Protein AF-A0A380SY19-F1 (afdb_monomer)

Radius of gyration: 25.59 Å; Cα contacts (8 Å, |Δi|>4): 281; chains: 1; bounding box: 76×43×65 Å

Nearest PDB structures (foldseek):
  1cnt-assembly1_1  TM=2.640E-01  e=7.495E+00  Homo sapiens

Solvent-accessible surface area (backbone atoms only — not comparable to full-atom values): 13498 Å² total; per-residue (Å²): 130,86,88,62,60,38,82,66,76,71,44,82,38,55,49,85,51,79,84,69,78,79,86,56,36,60,30,33,24,39,36,39,63,36,84,87,52,101,51,76,40,76,45,51,54,8,54,68,22,27,62,40,68,48,77,70,46,96,91,47,90,58,49,23,27,32,77,90,35,58,38,76,59,34,38,62,25,42,50,48,48,50,53,60,42,49,72,36,96,38,50,62,55,26,54,52,45,52,54,27,29,50,51,43,53,53,52,48,55,67,42,94,68,75,65,49,59,78,37,59,69,43,43,46,48,50,51,31,51,50,44,51,52,45,52,51,27,54,69,41,80,54,101,85,46,81,52,49,55,57,46,56,44,19,51,36,48,55,23,37,39,52,50,46,27,41,48,60,71,48,52,72,71,62,51,55,70,60,36,85,84,61,62,60,62,79,60,78,67,77,66,72,67,69,69,64,56,56,76,65,54,46,52,50,51,50,50,50,51,50,50,49,52,51,49,50,43,38,63,76,58,40,78,60,74,84,87,81,89,82,82,85,79,88,130

pLDDT: mean 84.68, std 17.0, range [35.06, 98.25]

Foldseek 3Di:
DPQDFADDAADEDELLPPVDDCPQLLRYWYWDADPPDRDIDIQNLSVLQFLAWDDDDPVDHHTGGDPVRGHVLCSQLSRLLSVVLSPDPHVVVSVLLSVLLVVLSNVQSPDPDHQRLQDLVSLLVSLQVVLVVLVCLCPDDDPPRNRDDLLSSQSNSVSSLSSSCSSPVDDSVVSVVSYDHRDNDPPPDPPPPPVVPPPVVVVVVVVVVVVVVVVVCCVVPVVPDDDDDDDDDDD

Structure (mmCIF, N/CA/C/O backbone):
data_AF-A0A380SY19-F1
#
_entry.id   AF-A0A380SY19-F1
#
loop_
_atom_site.group_PDB
_atom_site.id
_atom_site.type_symbol
_atom_site.label_atom_id
_atom_site.label_alt_id
_atom_site.label_comp_id
_atom_site.label_asym_id
_atom_site.label_entity_id
_atom_site.label_seq_id
_atom_site.pdbx_PDB_ins_code
_atom_site.Cartn_x
_atom_site.Cartn_y
_atom_site.Cartn_z
_atom_site.occupancy
_atom_site.B_iso_or_equiv
_atom_site.auth_seq_id
_atom_site.auth_comp_id
_atom_site.auth_asym_id
_atom_site.auth_atom_id
_atom_site.pdbx_PDB_model_num
ATOM 1 N N . MET A 1 1 ? -16.266 -22.980 0.510 1.00 47.38 1 MET A N 1
ATOM 2 C CA . MET A 1 1 ? -16.645 -21.992 1.545 1.00 47.38 1 MET A CA 1
ATOM 3 C C . MET A 1 1 ? -17.299 -20.817 0.838 1.00 47.38 1 MET A C 1
ATOM 5 O O . MET A 1 1 ? -16.770 -20.399 -0.186 1.00 47.38 1 MET A O 1
ATOM 9 N N . LYS A 1 2 ? -18.474 -20.359 1.290 1.00 48.59 2 LYS A N 1
ATOM 10 C CA . LYS A 1 2 ? -19.139 -19.183 0.709 1.00 48.59 2 LYS A CA 1
ATOM 11 C C . LYS A 1 2 ? -18.234 -17.965 0.904 1.00 48.59 2 LYS A C 1
ATOM 13 O O . LYS A 1 2 ? -17.826 -17.673 2.022 1.00 48.59 2 LYS A O 1
ATOM 18 N N . ASN A 1 3 ? -17.858 -17.333 -0.203 1.00 60.81 3 ASN A N 1
ATOM 19 C CA . ASN A 1 3 ? -17.020 -16.138 -0.232 1.00 60.81 3 ASN A CA 1
ATOM 20 C C . ASN A 1 3 ? -17.883 -14.909 0.051 1.00 60.81 3 ASN A C 1
ATOM 22 O O . ASN A 1 3 ? -18.101 -14.087 -0.838 1.00 60.81 3 ASN A O 1
ATOM 26 N N . ASP A 1 4 ? -18.401 -14.819 1.269 1.00 85.12 4 ASP A N 1
ATOM 27 C CA . ASP A 1 4 ? -19.309 -13.743 1.632 1.00 85.12 4 ASP A CA 1
ATOM 28 C C . ASP A 1 4 ? -18.475 -12.574 2.160 1.00 85.12 4 ASP A C 1
ATOM 30 O O . ASP A 1 4 ? -17.936 -12.597 3.266 1.00 85.12 4 ASP A O 1
ATOM 34 N N . PHE A 1 5 ? -18.310 -11.554 1.318 1.00 93.00 5 PHE A N 1
ATOM 35 C CA . PHE A 1 5 ? -17.787 -10.269 1.763 1.00 93.00 5 PHE A CA 1
ATOM 36 C C . PHE A 1 5 ? -18.815 -9.632 2.699 1.00 93.00 5 PHE A C 1
ATOM 38 O O . PHE A 1 5 ? -19.983 -9.492 2.344 1.00 93.00 5 PHE A O 1
ATOM 45 N N . THR A 1 6 ? -18.373 -9.233 3.885 1.00 93.00 6 THR A N 1
ATOM 46 C CA . THR A 1 6 ? -19.227 -8.658 4.928 1.00 93.00 6 THR A CA 1
ATOM 47 C C . THR A 1 6 ? -18.792 -7.239 5.245 1.00 93.00 6 THR A C 1
ATOM 49 O O . THR A 1 6 ? -17.604 -6.909 5.172 1.00 93.00 6 THR A O 1
ATOM 52 N N . GLN A 1 7 ? -19.747 -6.387 5.612 1.00 93.06 7 GLN A N 1
ATOM 53 C CA . GLN A 1 7 ? -19.415 -5.066 6.123 1.00 93.06 7 GLN A CA 1
ATOM 54 C C . GLN A 1 7 ? -18.830 -5.221 7.530 1.00 93.06 7 GLN A C 1
ATOM 56 O O . GLN A 1 7 ? -19.527 -5.610 8.467 1.00 9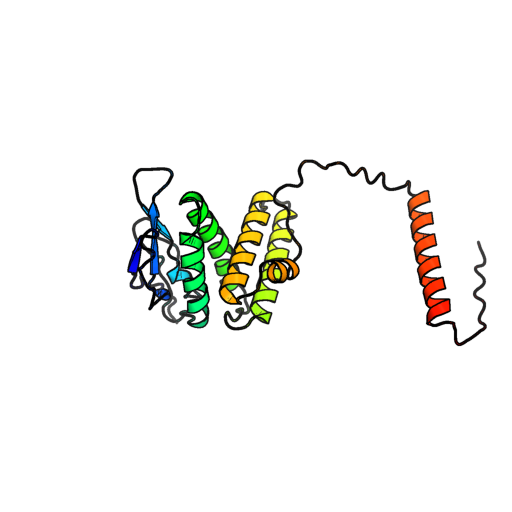3.06 7 GLN A O 1
ATOM 61 N N . ARG A 1 8 ? -17.532 -4.948 7.670 1.00 93.69 8 ARG A N 1
ATOM 62 C CA . ARG A 1 8 ? -16.854 -4.983 8.969 1.00 93.69 8 ARG A CA 1
ATOM 63 C C . ARG A 1 8 ? -17.228 -3.764 9.811 1.00 93.69 8 ARG A C 1
ATOM 65 O O . ARG A 1 8 ? -17.567 -2.709 9.278 1.00 93.69 8 ARG A O 1
ATOM 72 N N . GLN A 1 9 ? -17.072 -3.883 11.127 1.00 94.25 9 GLN A N 1
ATOM 73 C CA . GLN A 1 9 ? -17.058 -2.713 12.004 1.00 94.25 9 GLN A CA 1
ATOM 74 C C . GLN A 1 9 ? -15.916 -1.772 11.603 1.00 94.25 9 GLN A C 1
ATOM 76 O O . GLN A 1 9 ? -14.845 -2.234 11.197 1.00 94.25 9 GLN A O 1
ATOM 81 N N . ILE A 1 10 ? -16.148 -0.464 11.710 1.00 95.88 10 ILE A N 1
ATOM 82 C CA . ILE A 1 10 ? -15.177 0.584 11.384 1.00 95.88 10 ILE A CA 1
ATOM 83 C C . ILE A 1 10 ? -15.100 1.610 12.514 1.00 95.88 10 ILE A C 1
ATOM 85 O O . ILE A 1 10 ? -16.084 1.853 13.208 1.00 95.88 10 ILE A O 1
ATOM 89 N N . VAL A 1 11 ? -13.940 2.245 12.653 1.00 95.38 11 VAL A N 1
ATOM 90 C CA . VAL A 1 11 ? -13.745 3.425 13.499 1.00 95.38 11 VAL A CA 1
ATOM 91 C C . VAL A 1 11 ? -13.244 4.548 12.607 1.00 95.38 11 VAL A C 1
ATOM 93 O O . VAL A 1 11 ? -12.196 4.420 11.973 1.00 95.38 11 VAL A O 1
ATOM 96 N N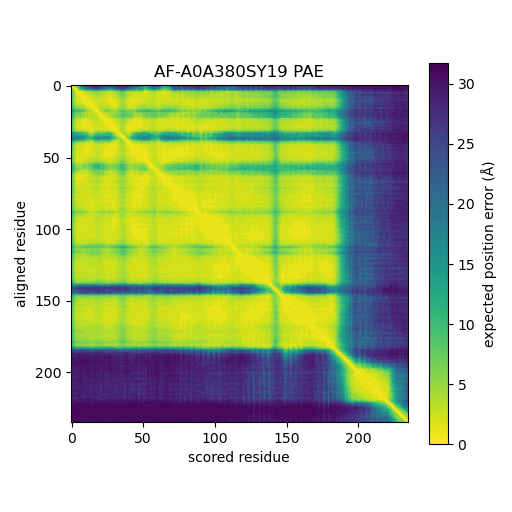 . ILE A 1 12 ? -14.019 5.627 12.529 1.00 95.06 12 ILE A N 1
ATOM 97 C CA . ILE A 1 12 ? -13.661 6.818 11.761 1.00 95.06 12 ILE A CA 1
ATOM 98 C C . ILE A 1 12 ? -12.804 7.718 12.647 1.00 95.06 12 ILE A C 1
ATOM 100 O O . ILE A 1 12 ? -13.198 8.044 13.762 1.00 95.06 12 ILE A O 1
ATOM 104 N N . ILE A 1 13 ? -11.648 8.117 12.131 1.00 93.88 13 ILE A N 1
ATOM 105 C CA . ILE A 1 13 ? -10.645 8.907 12.845 1.00 93.88 13 ILE A CA 1
ATOM 106 C C . ILE A 1 13 ? -10.379 10.161 12.021 1.00 93.88 13 ILE A C 1
ATOM 108 O O . ILE A 1 13 ? -10.091 10.049 10.829 1.00 93.88 13 ILE A O 1
ATOM 112 N N . ASP A 1 14 ? -10.476 11.349 12.619 1.00 92.25 14 ASP A N 1
ATOM 113 C CA . ASP A 1 14 ? -10.044 12.571 11.934 1.00 92.25 14 ASP A CA 1
ATOM 114 C C . ASP A 1 14 ? -8.521 12.536 11.769 1.00 92.25 14 ASP A C 1
ATOM 116 O O . ASP A 1 14 ? -7.781 12.355 12.734 1.00 92.25 14 ASP A O 1
ATOM 120 N N . ALA A 1 15 ? -8.032 12.696 10.540 1.00 91.12 15 ALA A N 1
ATOM 121 C CA . ALA A 1 15 ? -6.599 12.706 10.276 1.00 91.12 15 ALA A CA 1
ATOM 122 C C . ALA A 1 15 ? -5.866 13.862 10.978 1.00 91.12 15 ALA A C 1
ATOM 124 O O . ALA A 1 15 ? -4.655 13.773 11.147 1.00 91.12 15 ALA A O 1
ATOM 125 N N . LYS A 1 16 ? -6.574 14.923 11.386 1.00 88.69 16 LYS A N 1
ATOM 126 C CA . LYS A 1 16 ? -6.008 16.035 12.167 1.00 88.69 16 LYS A CA 1
ATOM 127 C C . LYS A 1 16 ? -5.881 15.729 13.659 1.00 88.69 16 LYS A C 1
ATOM 129 O O . LYS A 1 16 ? -5.240 16.493 14.371 1.00 88.69 16 LYS A O 1
ATOM 134 N N . ASP A 1 17 ? -6.506 14.658 14.142 1.00 88.69 17 ASP A N 1
ATOM 135 C CA . ASP A 1 17 ? -6.354 14.225 15.526 1.00 88.69 17 ASP A CA 1
ATOM 136 C C . ASP A 1 17 ? -5.087 13.373 15.662 1.00 88.69 17 ASP A C 1
ATOM 138 O O . ASP A 1 17 ? -5.102 12.156 15.456 1.00 88.69 17 ASP A O 1
ATOM 142 N N . GLU A 1 18 ? -3.975 14.041 15.966 1.00 81.62 18 GLU A N 1
ATOM 143 C CA . GLU A 1 18 ? -2.657 13.426 16.173 1.00 81.62 18 GLU A CA 1
ATOM 144 C C . GLU A 1 18 ? -2.562 12.662 17.505 1.00 81.62 18 GLU A C 1
ATOM 146 O O . GLU A 1 18 ? -1.714 11.786 17.654 1.00 81.62 18 GLU A O 1
ATOM 151 N N . ASN A 1 19 ? -3.458 12.933 18.460 1.00 82.94 19 ASN A N 1
ATOM 152 C CA . ASN A 1 19 ? -3.448 12.284 19.774 1.00 82.94 19 ASN A CA 1
ATOM 153 C C . ASN A 1 19 ? -4.201 10.946 19.776 1.00 82.94 19 ASN A C 1
ATOM 155 O O . ASN A 1 19 ? -4.133 10.188 20.748 1.00 82.94 19 ASN A O 1
ATOM 159 N N . PHE A 1 20 ? -4.933 10.636 18.703 1.00 85.25 20 PHE A N 1
ATOM 160 C CA . PHE A 1 20 ? -5.696 9.401 18.610 1.00 85.25 20 PHE A CA 1
ATOM 161 C C . PHE A 1 20 ? -4.791 8.188 18.351 1.00 85.25 20 PHE A C 1
ATOM 163 O O . PHE A 1 20 ? -4.270 8.006 17.243 1.00 85.25 20 PHE A O 1
ATOM 170 N N . LEU A 1 21 ? -4.677 7.316 19.360 1.00 83.38 21 LEU A N 1
ATOM 171 C CA . LEU A 1 21 ? -3.940 6.053 19.293 1.00 83.38 21 LEU A CA 1
ATOM 172 C C . LEU A 1 21 ? -4.775 4.930 18.656 1.00 83.38 21 LEU A C 1
ATOM 174 O O . LEU A 1 21 ? -5.845 4.560 19.143 1.00 83.38 21 LEU A O 1
ATOM 178 N N . ILE A 1 22 ? -4.241 4.307 17.603 1.00 86.62 22 ILE A N 1
ATOM 179 C CA . ILE A 1 22 ? -4.905 3.205 16.895 1.00 86.62 22 ILE A CA 1
ATOM 180 C C . ILE A 1 22 ? -4.504 1.853 17.490 1.00 86.62 22 ILE A C 1
ATOM 182 O O . ILE A 1 22 ? -3.497 1.250 17.115 1.00 86.62 22 ILE A O 1
ATOM 186 N N . ILE A 1 23 ? -5.353 1.347 18.386 1.00 88.38 23 ILE A N 1
ATOM 187 C CA . ILE A 1 23 ? -5.177 0.038 19.040 1.00 88.38 23 ILE A CA 1
ATOM 188 C C . ILE A 1 23 ? -5.607 -1.118 18.121 1.00 88.38 23 ILE A C 1
ATOM 190 O O . ILE A 1 23 ? -5.021 -2.198 18.159 1.00 88.38 23 ILE A O 1
ATOM 194 N N . GLN A 1 24 ? -6.623 -0.901 17.279 1.00 93.56 24 GLN A N 1
ATOM 195 C CA . GLN A 1 24 ? -7.169 -1.912 16.364 1.00 93.56 24 GLN A CA 1
ATOM 196 C C . GLN A 1 24 ? -7.087 -1.425 14.907 1.00 93.56 24 GLN A C 1
ATOM 198 O O . GLN A 1 24 ? -8.075 -0.914 14.370 1.00 93.56 24 GLN A O 1
ATOM 203 N N . PRO A 1 25 ? -5.919 -1.567 14.247 1.00 95.19 25 PRO A N 1
ATOM 204 C CA . PRO A 1 25 ? -5.681 -1.024 12.907 1.00 95.19 25 PRO A CA 1
ATOM 205 C C . PRO A 1 25 ? -6.675 -1.525 11.864 1.00 95.19 25 PRO A C 1
ATOM 207 O O . PRO A 1 25 ? -7.111 -0.758 11.012 1.00 95.19 25 PRO A O 1
ATOM 210 N N . GLN A 1 26 ? -7.123 -2.776 11.987 1.00 96.50 26 GLN A N 1
ATOM 211 C CA . GLN A 1 26 ? -8.097 -3.395 11.091 1.00 96.50 26 GLN A CA 1
ATOM 212 C C . GLN A 1 26 ? -9.479 -2.727 11.109 1.00 96.50 26 GLN A C 1
ATOM 214 O O . GLN A 1 26 ? -10.289 -3.016 10.231 1.00 96.50 26 GLN A O 1
ATOM 219 N N . LEU A 1 27 ? -9.769 -1.873 12.100 1.00 96.12 27 LEU A N 1
ATOM 220 C CA . LEU A 1 27 ? -11.014 -1.109 12.172 1.00 96.12 27 LEU A CA 1
ATOM 221 C C . LEU A 1 27 ? -10.895 0.287 11.545 1.00 96.12 27 LEU A C 1
ATOM 223 O O . LEU A 1 27 ? -11.911 0.852 11.139 1.00 96.12 27 LEU A O 1
ATOM 227 N N . ALA A 1 28 ? -9.683 0.826 11.424 1.00 96.31 28 ALA A N 1
ATOM 228 C CA . ALA A 1 28 ? -9.447 2.242 11.176 1.00 96.31 28 ALA A CA 1
ATOM 229 C C . ALA A 1 28 ? -9.897 2.718 9.783 1.00 96.31 28 ALA A C 1
ATOM 231 O O . ALA A 1 28 ? -9.648 2.072 8.762 1.00 96.31 28 ALA A O 1
ATOM 232 N N . VAL A 1 29 ? -10.514 3.897 9.748 1.00 96.56 29 VAL A N 1
ATOM 233 C CA . VAL A 1 29 ? -10.817 4.671 8.542 1.00 96.56 29 VAL A CA 1
ATOM 234 C C . VAL A 1 29 ? -10.409 6.117 8.801 1.00 96.56 29 VAL A C 1
ATOM 236 O O . VAL A 1 29 ? -10.939 6.755 9.707 1.00 96.56 29 VAL A O 1
ATOM 239 N N . LEU A 1 30 ? -9.492 6.656 7.998 1.00 95.44 30 LEU A N 1
ATOM 240 C CA . LEU A 1 30 ? -9.077 8.052 8.129 1.00 95.44 30 LEU A CA 1
ATOM 241 C C . LEU A 1 30 ? -10.047 8.971 7.396 1.00 95.44 30 LEU A C 1
ATOM 243 O O . LEU A 1 30 ? -10.261 8.835 6.191 1.00 95.44 30 LEU A O 1
ATOM 247 N N . MET A 1 31 ? -10.600 9.933 8.119 1.00 94.69 31 MET A N 1
ATOM 248 C CA . MET A 1 31 ? -11.380 11.035 7.589 1.00 94.69 31 MET A CA 1
ATOM 249 C C . MET A 1 31 ? -10.454 12.215 7.303 1.00 94.69 31 MET A C 1
ATOM 251 O O . MET A 1 31 ? -9.748 12.702 8.179 1.00 94.69 31 MET A O 1
ATOM 255 N N . ILE A 1 32 ? -10.484 12.695 6.068 1.00 93.31 32 ILE A N 1
ATOM 256 C CA . ILE A 1 32 ? -9.698 13.837 5.594 1.00 93.31 32 ILE A CA 1
ATOM 257 C C . ILE A 1 32 ? -10.607 14.815 4.852 1.00 93.31 32 ILE A C 1
ATOM 259 O O . ILE A 1 32 ? -11.653 14.436 4.316 1.00 93.31 32 ILE A O 1
ATOM 263 N N . ASP A 1 33 ? -10.209 16.080 4.791 1.00 88.44 33 ASP A N 1
ATOM 264 C CA . ASP A 1 33 ? -10.953 17.088 4.035 1.00 88.44 33 ASP A CA 1
ATOM 265 C C . ASP A 1 33 ? -10.933 16.772 2.534 1.00 88.44 33 ASP A C 1
ATOM 267 O O . ASP A 1 33 ? -9.921 16.337 1.983 1.00 88.44 33 ASP A O 1
ATOM 271 N N . ASN A 1 34 ? -12.056 16.973 1.844 1.00 81.00 34 ASN A N 1
ATOM 272 C CA . ASN A 1 34 ? -12.093 16.848 0.395 1.00 81.00 34 ASN A CA 1
ATOM 273 C C . ASN A 1 34 ? -11.547 18.144 -0.230 1.00 81.00 34 ASN A C 1
ATOM 275 O O . ASN A 1 34 ? -12.167 19.193 -0.088 1.00 81.00 34 ASN A O 1
ATOM 279 N N . PRO A 1 35 ? -10.426 18.093 -0.963 1.00 73.94 35 PRO A N 1
ATOM 280 C CA . PRO A 1 35 ? -9.826 19.288 -1.553 1.00 73.94 35 PRO A CA 1
ATOM 281 C C . PRO A 1 35 ? -10.653 19.869 -2.709 1.00 73.94 35 PRO A C 1
ATOM 283 O O . PRO A 1 35 ? -10.424 21.007 -3.100 1.00 73.94 35 PRO A O 1
ATOM 286 N N . SER A 1 36 ? -11.574 19.092 -3.295 1.00 72.06 36 SER A N 1
ATOM 287 C CA . SER A 1 36 ? -12.308 19.488 -4.504 1.00 72.06 36 SER A CA 1
ATOM 288 C C . SER A 1 36 ? -13.732 19.985 -4.249 1.00 72.06 36 SER A C 1
ATOM 290 O O . SER A 1 36 ? -14.236 20.719 -5.082 1.00 72.06 36 SER A O 1
ATOM 292 N N . ASN A 1 37 ? -14.375 19.600 -3.139 1.00 72.19 37 ASN A N 1
ATOM 293 C CA . ASN A 1 37 ? -15.752 19.983 -2.788 1.00 72.19 37 ASN A CA 1
ATOM 294 C C . ASN A 1 37 ? -15.875 20.148 -1.267 1.00 72.19 37 ASN A C 1
ATOM 296 O O . ASN A 1 37 ? -15.123 19.516 -0.530 1.00 72.19 37 ASN A O 1
ATOM 300 N N . VAL A 1 38 ? -16.891 20.880 -0.795 1.00 68.50 38 VAL A N 1
ATOM 301 C CA . VAL A 1 38 ? -17.273 20.918 0.627 1.00 68.50 38 VAL A CA 1
ATOM 302 C C . VAL A 1 38 ? -17.734 19.518 1.053 1.00 68.50 38 VAL A C 1
ATOM 304 O O . VAL A 1 38 ? -18.843 19.091 0.747 1.00 68.50 38 VAL A O 1
ATOM 307 N N . GLY A 1 39 ? -16.848 18.747 1.679 1.00 81.06 39 GLY A N 1
ATOM 308 C CA . GLY A 1 39 ? -17.140 17.388 2.127 1.00 81.06 39 GLY A CA 1
ATOM 309 C C . GLY A 1 39 ? -15.916 16.678 2.692 1.00 81.06 39 GLY A C 1
ATOM 310 O O . GLY A 1 39 ? -14.798 17.189 2.635 1.00 81.06 39 GLY A O 1
ATOM 311 N N . LYS A 1 40 ? -16.122 15.476 3.230 1.00 87.38 40 LYS A N 1
ATOM 312 C CA . LYS A 1 40 ? -15.054 14.616 3.752 1.00 87.38 40 LYS A CA 1
ATOM 313 C C . LYS A 1 40 ? -14.755 13.474 2.779 1.00 87.38 40 LYS A C 1
ATOM 315 O O . LYS A 1 40 ? -15.622 13.028 2.024 1.00 87.38 40 LYS A O 1
ATOM 320 N N . ARG A 1 41 ? -13.510 13.006 2.770 1.00 90.62 41 ARG A N 1
ATOM 321 C CA . ARG A 1 41 ? -13.095 11.753 2.129 1.00 90.62 41 ARG A CA 1
ATOM 322 C C . ARG A 1 41 ? -12.657 10.772 3.203 1.00 90.62 41 ARG A C 1
ATOM 324 O O . ARG A 1 41 ? -12.068 11.165 4.202 1.00 90.62 41 ARG A O 1
ATOM 331 N N . TYR A 1 42 ? -12.933 9.500 2.950 1.00 93.75 42 TYR A N 1
ATOM 332 C CA . TYR A 1 42 ? -12.638 8.409 3.865 1.00 93.75 42 TYR A CA 1
ATOM 333 C C . TYR A 1 42 ? -11.622 7.476 3.213 1.00 93.75 42 TYR A C 1
ATOM 335 O O . TYR A 1 42 ? -11.857 6.958 2.118 1.00 93.75 42 TYR A O 1
ATOM 343 N N . LEU A 1 43 ? -10.476 7.302 3.862 1.00 95.31 43 LEU A N 1
ATOM 344 C CA . LEU A 1 43 ? -9.432 6.369 3.465 1.00 95.31 43 LEU A CA 1
ATOM 345 C C . LEU A 1 43 ? -9.549 5.138 4.359 1.00 95.31 43 LEU A C 1
ATOM 347 O O . LEU A 1 43 ? -9.187 5.175 5.534 1.00 95.31 43 LEU A O 1
ATOM 351 N N . ASP A 1 44 ? -10.082 4.053 3.806 1.00 96.38 44 ASP A N 1
ATOM 352 C CA . ASP A 1 44 ? -10.234 2.787 4.519 1.00 96.38 44 ASP A CA 1
ATOM 353 C C . ASP A 1 44 ? -8.892 2.046 4.634 1.00 96.38 44 ASP A C 1
ATOM 355 O O . ASP A 1 44 ? -8.634 1.042 3.966 1.00 96.38 44 ASP A O 1
ATOM 359 N N . VAL A 1 45 ? -8.012 2.587 5.471 1.00 96.94 45 VAL A N 1
ATOM 360 C CA . VAL A 1 45 ? -6.692 2.025 5.767 1.00 96.94 45 VAL A CA 1
ATOM 361 C C . VAL A 1 45 ? -6.784 0.664 6.455 1.00 96.94 45 VAL A C 1
ATOM 363 O O . VAL A 1 45 ? -5.999 -0.225 6.133 1.00 96.94 45 VAL A O 1
ATOM 366 N N . GLY A 1 46 ? -7.777 0.459 7.325 1.00 97.44 46 GLY A N 1
ATOM 367 C CA . GLY A 1 46 ? -7.968 -0.790 8.057 1.00 97.44 46 GLY A CA 1
ATOM 368 C C . GLY A 1 46 ? -8.346 -1.968 7.166 1.00 97.44 46 GLY A C 1
ATOM 369 O O . GLY A 1 46 ? -8.011 -3.109 7.482 1.00 97.44 46 GLY A O 1
ATOM 370 N N . SER A 1 47 ? -8.951 -1.719 5.998 1.00 97.06 47 SER A N 1
ATOM 371 C CA . SER A 1 47 ? -9.188 -2.783 5.017 1.00 97.06 47 SER A CA 1
ATOM 372 C C . SER A 1 47 ? -7.906 -3.473 4.556 1.00 97.06 47 SER A C 1
ATOM 374 O O . SER A 1 47 ? -7.946 -4.655 4.215 1.00 97.06 47 SER A O 1
ATOM 376 N N . LEU A 1 48 ? -6.761 -2.781 4.579 1.00 97.31 48 LEU A N 1
ATOM 377 C CA . LEU A 1 48 ? -5.487 -3.349 4.145 1.00 97.31 48 LEU A CA 1
ATOM 378 C C . LEU A 1 48 ? -5.008 -4.484 5.060 1.00 97.31 48 LEU A C 1
ATOM 380 O O . LEU A 1 48 ? -4.209 -5.300 4.605 1.00 97.31 48 LEU A O 1
ATOM 384 N N . CYS A 1 49 ? -5.549 -4.604 6.280 1.00 97.44 49 CYS A N 1
ATOM 385 C CA . CYS A 1 49 ? -5.337 -5.757 7.157 1.00 97.44 49 CYS A CA 1
ATOM 386 C C . CYS A 1 49 ? -5.973 -7.055 6.632 1.00 97.44 49 CYS A C 1
ATOM 388 O O . CYS A 1 49 ? -5.658 -8.125 7.139 1.00 97.44 49 CYS A O 1
ATOM 390 N N . TYR A 1 50 ? -6.857 -6.999 5.634 1.00 96.62 50 TYR A N 1
ATOM 391 C CA . TYR A 1 50 ? -7.540 -8.168 5.078 1.00 96.62 50 TYR A CA 1
ATOM 392 C C . TYR A 1 50 ? -6.992 -8.488 3.693 1.00 96.62 50 TYR A C 1
ATOM 394 O O . TYR A 1 50 ? -6.918 -7.608 2.834 1.00 96.62 50 TYR A O 1
ATOM 402 N N . ARG A 1 51 ? -6.656 -9.757 3.439 1.00 94.81 51 ARG A N 1
ATOM 403 C CA . ARG A 1 51 ? -6.160 -10.204 2.123 1.00 94.81 51 ARG A CA 1
ATOM 404 C C . ARG A 1 51 ? -7.251 -10.200 1.058 1.00 94.81 51 ARG A C 1
ATOM 406 O O . ARG A 1 51 ? -6.963 -10.107 -0.129 1.00 94.81 51 ARG A O 1
ATOM 413 N N . ARG A 1 52 ? -8.518 -10.299 1.462 1.00 94.81 52 ARG A N 1
ATOM 414 C CA . ARG A 1 52 ? -9.657 -10.335 0.543 1.00 94.81 52 ARG A CA 1
ATOM 415 C C . ARG A 1 52 ? -10.606 -9.186 0.852 1.00 94.81 52 ARG A C 1
ATOM 417 O O . ARG A 1 52 ? -11.350 -9.208 1.832 1.00 94.81 52 ARG A O 1
ATOM 424 N N . ARG A 1 53 ? -10.588 -8.196 -0.037 1.00 94.44 53 ARG A N 1
ATOM 425 C CA . ARG A 1 53 ? -11.427 -6.995 0.011 1.00 94.44 53 ARG A CA 1
ATOM 426 C C . ARG A 1 53 ? -12.424 -7.016 -1.144 1.00 94.44 53 ARG A C 1
ATOM 428 O O . ARG A 1 53 ? -12.058 -7.320 -2.280 1.00 94.44 53 ARG A O 1
ATOM 435 N N . GLY A 1 54 ? -13.676 -6.706 -0.849 1.00 91.69 54 GLY A N 1
ATOM 436 C CA . GLY A 1 54 ? -14.728 -6.512 -1.833 1.00 91.69 54 GLY A CA 1
ATOM 437 C C . GLY A 1 54 ? -14.647 -5.130 -2.479 1.00 91.69 54 GLY A C 1
ATOM 438 O O . GLY A 1 54 ? -13.784 -4.305 -2.167 1.00 91.69 54 GLY A O 1
ATOM 439 N N . LYS A 1 55 ? -15.562 -4.865 -3.413 1.00 87.62 55 LYS A N 1
ATOM 440 C CA . LYS A 1 55 ? -15.665 -3.547 -4.047 1.00 87.62 55 LYS A CA 1
ATOM 441 C C . LYS A 1 55 ? -16.221 -2.538 -3.046 1.00 87.62 55 LYS A C 1
ATOM 443 O O . LYS A 1 55 ? -17.200 -2.827 -2.367 1.00 87.62 55 LYS A O 1
ATOM 448 N N . SER A 1 56 ? -15.613 -1.357 -2.987 1.00 82.44 56 SER A N 1
ATOM 449 C CA . SER A 1 56 ? -16.157 -0.231 -2.227 1.00 82.44 56 SER A CA 1
ATOM 450 C C . SER A 1 56 ? -17.516 0.188 -2.789 1.00 82.44 56 SER A C 1
ATOM 452 O O . SER A 1 56 ? -17.673 0.304 -4.006 1.00 82.44 56 SER A O 1
ATOM 454 N N . ASP A 1 57 ? -18.465 0.449 -1.899 1.00 80.75 57 ASP A N 1
ATOM 455 C CA . ASP A 1 57 ? -19.775 1.009 -2.221 1.00 80.75 57 ASP A CA 1
ATOM 456 C C . ASP A 1 57 ? -19.748 2.526 -1.968 1.00 80.75 57 ASP A C 1
ATOM 458 O O . ASP A 1 57 ? -19.342 2.944 -0.885 1.00 80.75 57 ASP A O 1
ATOM 462 N N . PRO A 1 58 ? -20.155 3.372 -2.932 1.00 77.00 58 PRO A N 1
ATOM 463 C CA . PRO A 1 58 ? -20.246 4.817 -2.733 1.00 77.00 58 PRO A CA 1
ATOM 464 C C . PRO A 1 58 ? -21.110 5.263 -1.543 1.00 77.00 58 PRO A C 1
ATOM 466 O O . PRO A 1 58 ? -20.890 6.360 -1.034 1.00 77.00 58 PRO A O 1
ATOM 469 N N . HIS A 1 59 ? -22.081 4.449 -1.117 1.00 80.19 59 HIS A N 1
ATOM 470 C CA . HIS A 1 59 ? -23.025 4.788 -0.046 1.00 80.19 59 HIS A CA 1
ATOM 471 C C . HIS A 1 59 ? -22.541 4.364 1.343 1.00 80.19 59 HIS A C 1
ATOM 473 O O . HIS A 1 59 ? -23.092 4.822 2.341 1.00 80.19 59 HIS A O 1
ATOM 479 N N . ASN A 1 60 ? -21.516 3.511 1.418 1.00 84.31 60 ASN A N 1
ATOM 480 C CA . ASN A 1 60 ? -21.028 2.945 2.669 1.00 84.31 60 ASN A CA 1
ATOM 481 C C . ASN A 1 60 ? -19.567 3.326 2.912 1.00 84.31 60 ASN A C 1
ATOM 483 O O . ASN A 1 60 ? -18.709 3.232 2.033 1.00 84.31 60 ASN A O 1
ATOM 487 N N . VAL A 1 61 ? -19.266 3.743 4.143 1.00 89.81 61 VAL A N 1
ATOM 488 C CA . VAL A 1 61 ? -17.883 3.967 4.564 1.00 89.81 61 VAL A CA 1
ATOM 489 C C . VAL A 1 61 ? -17.252 2.618 4.899 1.00 89.81 61 VAL A C 1
ATOM 491 O O . VAL A 1 61 ? -17.786 1.841 5.688 1.00 89.81 61 VAL A O 1
ATOM 494 N N . GLY A 1 62 ? -16.090 2.365 4.302 1.00 89.81 62 GLY A N 1
ATOM 495 C CA . GLY A 1 62 ? -15.359 1.110 4.437 1.00 89.81 62 GLY A CA 1
ATOM 496 C C . GLY A 1 62 ? -15.767 0.074 3.389 1.00 89.81 62 GLY A C 1
ATOM 497 O O . GLY A 1 62 ? -16.945 -0.067 3.061 1.00 89.81 62 GLY A O 1
ATOM 498 N N . CYS A 1 63 ? -14.794 -0.642 2.831 1.00 91.81 63 CYS A N 1
ATOM 499 C CA . CYS A 1 63 ? -15.070 -1.726 1.900 1.00 91.81 63 CYS A CA 1
ATOM 500 C C . CYS A 1 63 ? -15.449 -3.009 2.658 1.00 91.81 63 CYS A C 1
ATOM 502 O O . CYS A 1 63 ? -14.920 -3.277 3.743 1.00 91.81 63 CYS A O 1
ATOM 504 N N . PRO A 1 64 ? -16.353 -3.825 2.094 1.00 94.25 64 PRO A N 1
ATOM 505 C CA . PRO A 1 64 ? -16.673 -5.113 2.680 1.00 94.25 64 PRO A CA 1
ATOM 506 C C . PRO A 1 64 ? -15.466 -6.051 2.551 1.00 94.25 64 PRO A C 1
ATOM 508 O O . PRO A 1 64 ? -14.712 -5.987 1.578 1.00 94.25 64 PRO A O 1
ATOM 511 N N . VAL A 1 65 ? -15.266 -6.934 3.523 1.00 95.94 65 VAL A N 1
ATOM 512 C CA . VAL A 1 65 ? -14.105 -7.834 3.601 1.00 95.94 65 VAL A CA 1
ATOM 513 C C . VAL A 1 65 ? -14.535 -9.259 3.928 1.00 95.94 65 VAL A C 1
ATOM 515 O O . VAL A 1 65 ? -15.601 -9.491 4.498 1.00 95.94 65 VAL A O 1
ATOM 518 N N . ASP A 1 66 ? -13.694 -10.228 3.580 1.00 96.00 66 ASP A N 1
ATOM 519 C CA . ASP A 1 66 ? -13.798 -11.578 4.135 1.00 96.00 66 ASP A CA 1
ATOM 520 C C . ASP A 1 66 ? -13.100 -11.585 5.500 1.00 96.00 66 ASP A C 1
ATOM 522 O O . ASP A 1 66 ? -11.874 -11.453 5.574 1.00 96.00 66 ASP A O 1
ATOM 526 N N . LEU A 1 67 ? -13.872 -11.729 6.578 1.00 95.31 67 LEU A N 1
ATOM 527 C CA . LEU A 1 67 ? -13.350 -11.691 7.948 1.00 95.31 67 LEU A CA 1
ATOM 528 C C . LEU A 1 67 ? -12.326 -12.800 8.219 1.00 95.31 67 LEU A C 1
ATOM 530 O O . LEU A 1 67 ? -11.418 -12.601 9.024 1.00 95.31 67 LEU A O 1
ATOM 534 N N . SER A 1 68 ? -12.421 -13.936 7.518 1.00 95.44 68 SER A N 1
ATOM 535 C CA . SER A 1 68 ? -11.451 -15.031 7.642 1.00 95.44 68 SER A CA 1
ATOM 536 C C . SER A 1 68 ? -10.096 -14.709 7.001 1.00 95.44 68 SER A C 1
ATOM 538 O O . SER A 1 68 ? -9.104 -15.376 7.279 1.00 95.44 68 SER A O 1
ATOM 540 N N . SER A 1 69 ? -10.034 -13.660 6.173 1.00 95.38 69 SER A N 1
ATOM 541 C CA . SER A 1 69 ? -8.817 -13.215 5.486 1.00 95.38 69 SER A CA 1
ATOM 542 C C . SER A 1 69 ? -8.004 -12.172 6.261 1.00 95.38 69 SER A C 1
ATOM 544 O O . SER A 1 69 ? -7.078 -11.582 5.695 1.00 95.38 69 SER A O 1
ATOM 546 N N . LEU A 1 70 ? -8.359 -11.918 7.527 1.00 96.25 70 LEU A N 1
ATOM 547 C CA . LEU A 1 70 ? -7.622 -11.014 8.404 1.00 96.25 70 LEU A CA 1
ATOM 548 C C . LEU A 1 70 ? -6.183 -11.509 8.599 1.00 96.25 70 LEU A C 1
ATOM 550 O O . LEU A 1 70 ? -5.945 -12.612 9.085 1.00 96.25 70 LEU A O 1
ATOM 554 N N . ASP A 1 71 ? -5.228 -10.646 8.278 1.00 96.50 71 ASP A N 1
ATOM 555 C CA . ASP A 1 71 ? -3.800 -10.884 8.400 1.00 96.50 71 ASP A CA 1
ATOM 556 C C . ASP A 1 71 ? -3.205 -9.922 9.430 1.00 96.50 71 ASP A C 1
ATOM 558 O O . ASP A 1 71 ? -2.930 -8.753 9.149 1.00 96.50 71 ASP A O 1
ATOM 562 N N . LYS A 1 72 ? -3.009 -10.420 10.655 1.00 95.44 7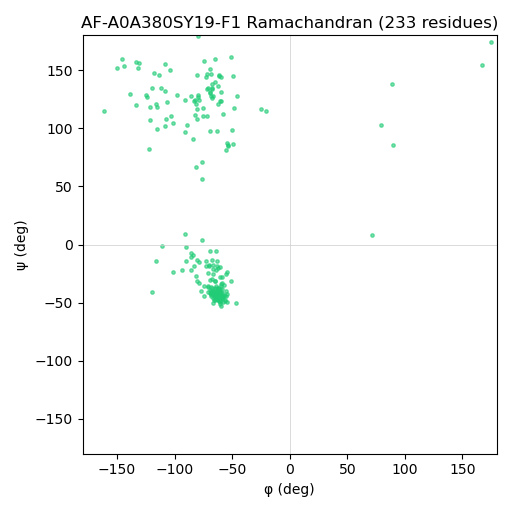2 LYS A N 1
ATOM 563 C CA . LYS A 1 72 ? -2.495 -9.612 11.769 1.00 95.44 72 LYS A CA 1
ATOM 564 C C . LYS A 1 72 ? -1.071 -9.105 11.527 1.00 95.44 72 LYS A C 1
ATOM 566 O O . LYS A 1 72 ? -0.717 -8.077 12.102 1.00 95.44 72 LYS A O 1
ATOM 571 N N . ALA A 1 73 ? -0.290 -9.750 10.654 1.00 95.38 73 ALA A N 1
ATOM 572 C CA . ALA A 1 73 ? 1.047 -9.279 10.288 1.00 95.38 73 ALA A CA 1
ATOM 573 C C . ALA A 1 73 ? 1.014 -7.905 9.593 1.00 95.38 73 ALA A C 1
ATOM 575 O O . ALA A 1 73 ? 2.009 -7.190 9.568 1.00 95.38 73 ALA A O 1
ATOM 576 N N . ARG A 1 74 ? -0.147 -7.487 9.072 1.00 96.38 74 ARG A N 1
ATOM 577 C CA . ARG A 1 74 ? -0.335 -6.174 8.441 1.00 96.38 74 ARG A CA 1
ATOM 578 C C . ARG A 1 74 ? -0.635 -5.049 9.429 1.00 96.38 74 ARG A C 1
ATOM 580 O O . ARG A 1 74 ? -0.631 -3.889 9.026 1.00 96.38 74 ARG A O 1
ATOM 587 N N . ASN A 1 75 ? -0.888 -5.354 10.702 1.00 95.06 75 ASN A N 1
ATOM 588 C CA . ASN A 1 75 ? -1.239 -4.339 11.697 1.00 95.06 75 ASN A CA 1
ATOM 589 C C . ASN A 1 75 ? -0.140 -3.275 11.884 1.00 95.06 75 ASN A C 1
ATOM 591 O O . ASN A 1 75 ? -0.488 -2.096 11.788 1.00 95.06 75 ASN A O 1
ATOM 595 N N . PRO A 1 76 ? 1.153 -3.629 12.062 1.00 93.75 76 PRO A N 1
ATOM 596 C CA . PRO A 1 76 ? 2.221 -2.631 12.165 1.00 93.75 76 PRO A CA 1
ATOM 597 C C . PRO A 1 76 ? 2.324 -1.767 10.904 1.00 93.75 76 PRO A C 1
ATOM 599 O O . PRO A 1 76 ? 2.391 -0.545 10.987 1.00 93.75 76 PRO A O 1
ATOM 602 N N . PHE A 1 77 ? 2.216 -2.393 9.726 1.00 95.56 77 PHE A N 1
ATOM 603 C CA . PHE A 1 77 ? 2.186 -1.692 8.443 1.00 95.56 77 PHE A CA 1
ATOM 604 C C . PHE A 1 77 ? 1.067 -0.638 8.379 1.00 95.56 77 PHE A C 1
ATOM 606 O O . PHE A 1 77 ? 1.322 0.496 7.973 1.00 95.56 77 PHE A O 1
ATOM 613 N N . VAL A 1 78 ? -0.164 -0.989 8.778 1.00 96.69 78 VAL A N 1
ATOM 614 C CA . VAL A 1 78 ? -1.304 -0.057 8.755 1.00 96.69 78 VAL A CA 1
ATOM 615 C C . VAL A 1 78 ? -1.128 1.068 9.775 1.00 96.69 78 VAL A C 1
ATOM 617 O O . VAL A 1 78 ? -1.456 2.208 9.454 1.00 96.69 78 VAL A O 1
ATOM 620 N N . GLN A 1 79 ? -0.573 0.787 10.958 1.00 94.75 79 GLN A N 1
ATOM 621 C CA . GLN A 1 79 ? -0.260 1.821 11.954 1.00 94.75 79 GLN A CA 1
ATOM 622 C C . GLN A 1 79 ? 0.729 2.843 11.392 1.00 94.75 79 GLN A C 1
ATOM 624 O O . GLN A 1 79 ? 0.424 4.031 11.348 1.00 94.75 79 GLN A O 1
ATOM 629 N N . THR A 1 80 ? 1.868 2.391 10.864 1.00 94.62 80 THR A N 1
ATOM 630 C CA . THR A 1 80 ? 2.861 3.290 10.260 1.00 94.62 80 THR A CA 1
ATOM 631 C C . THR A 1 80 ? 2.300 4.030 9.046 1.00 94.62 80 THR A C 1
ATOM 633 O O . THR A 1 80 ? 2.592 5.206 8.835 1.00 94.62 80 THR A O 1
ATOM 636 N N . LEU A 1 81 ? 1.465 3.370 8.237 1.00 95.94 81 LEU A N 1
ATOM 637 C CA . LEU A 1 81 ? 0.819 4.005 7.093 1.00 95.94 81 LEU A CA 1
ATOM 638 C C . LEU A 1 81 ? -0.100 5.158 7.512 1.00 95.94 81 LEU A C 1
ATOM 640 O O . LEU A 1 81 ? -0.128 6.172 6.817 1.00 95.94 81 LEU A O 1
ATOM 644 N N . VAL A 1 82 ? -0.847 5.017 8.610 1.00 95.44 82 VAL A N 1
ATOM 645 C CA . VAL A 1 82 ? -1.702 6.099 9.113 1.00 95.44 82 VAL A CA 1
ATOM 646 C C . VAL A 1 82 ? -0.879 7.347 9.397 1.00 95.44 82 VAL A C 1
ATOM 648 O O . VAL A 1 82 ? -1.227 8.409 8.883 1.00 95.44 82 VAL A O 1
ATOM 651 N N . GLU A 1 83 ? 0.227 7.212 10.125 1.00 93.81 83 GLU A N 1
ATOM 652 C CA . GLU A 1 83 ? 1.074 8.361 10.461 1.00 93.81 83 GLU A CA 1
ATOM 653 C C . GLU A 1 83 ? 1.644 9.022 9.199 1.00 93.81 83 GLU A C 1
ATOM 655 O O . GLU A 1 83 ? 1.495 10.226 9.000 1.00 93.81 83 GLU A O 1
ATOM 660 N N . ILE A 1 84 ? 2.136 8.232 8.237 1.00 93.88 84 ILE A N 1
ATOM 661 C CA . ILE A 1 84 ? 2.616 8.767 6.950 1.00 93.88 84 ILE A CA 1
ATOM 662 C C . ILE A 1 84 ? 1.523 9.517 6.177 1.00 93.88 84 ILE A C 1
ATOM 664 O O . ILE A 1 84 ? 1.825 10.447 5.419 1.00 93.88 84 ILE A O 1
ATOM 668 N N . LEU A 1 85 ? 0.265 9.079 6.276 1.00 94.81 85 LEU A N 1
ATOM 669 C CA . LEU A 1 85 ? -0.861 9.745 5.623 1.00 94.81 85 LEU A CA 1
ATOM 670 C C . LEU A 1 85 ? -1.247 11.045 6.337 1.00 94.81 85 LEU A C 1
ATOM 672 O O . LEU A 1 85 ? -1.585 12.002 5.638 1.00 94.81 85 LEU A O 1
ATOM 676 N N . ARG A 1 86 ? -1.157 11.099 7.673 1.00 92.81 86 ARG A N 1
ATOM 677 C CA . ARG A 1 86 ? -1.360 12.320 8.475 1.00 92.81 86 ARG A CA 1
ATOM 678 C C . ARG A 1 86 ? -0.302 13.381 8.173 1.00 92.81 86 ARG A C 1
ATOM 680 O O . ARG A 1 86 ? -0.641 14.537 7.954 1.00 92.81 86 ARG A O 1
ATOM 687 N N . GLU A 1 87 ? 0.956 12.972 8.021 1.00 92.94 87 GLU A N 1
ATOM 688 C CA . GLU A 1 87 ? 2.089 13.861 7.709 1.00 92.94 87 GLU A CA 1
ATOM 689 C C . GLU A 1 87 ? 2.054 14.460 6.288 1.00 92.94 87 GLU A C 1
ATOM 691 O O . GLU A 1 87 ? 2.901 15.277 5.903 1.00 92.94 87 GLU A O 1
ATOM 696 N N . LYS A 1 88 ? 1.104 14.054 5.436 1.00 93.00 88 LYS A N 1
ATOM 697 C CA . LYS A 1 88 ? 1.007 14.605 4.084 1.00 93.00 88 LYS A CA 1
ATOM 698 C C . LYS A 1 88 ? 0.566 16.064 4.116 1.00 93.00 88 LYS A C 1
ATOM 700 O O . LYS A 1 88 ? -0.483 16.413 4.637 1.00 93.00 88 LYS A O 1
ATOM 705 N N . ARG A 1 89 ? 1.312 16.902 3.387 1.00 87.75 89 ARG A N 1
ATOM 706 C CA . ARG A 1 89 ? 1.089 18.357 3.257 1.00 87.75 89 ARG A CA 1
ATOM 707 C C . ARG A 1 89 ? -0.318 18.759 2.805 1.00 87.75 89 ARG A C 1
ATOM 709 O O . ARG A 1 89 ? -0.709 19.905 2.983 1.00 87.75 89 ARG A O 1
ATOM 716 N N . SER A 1 90 ? -1.042 17.871 2.128 1.00 90.88 90 SER A N 1
ATOM 717 C CA . SER A 1 90 ? -2.406 18.139 1.675 1.00 90.88 90 SER A CA 1
ATOM 718 C C . SER A 1 90 ? -3.237 16.866 1.611 1.00 90.88 90 SER A C 1
ATOM 720 O O . SER A 1 90 ? -2.720 15.788 1.292 1.00 90.88 90 SER A O 1
ATOM 722 N N . ALA A 1 91 ? -4.551 17.011 1.790 1.00 91.19 91 ALA A N 1
ATOM 723 C CA . ALA A 1 91 ? -5.497 15.911 1.642 1.00 91.19 91 ALA A CA 1
ATOM 724 C C . ALA A 1 91 ? -5.401 15.236 0.262 1.00 91.19 91 ALA A C 1
ATOM 726 O O . ALA A 1 91 ? -5.401 14.010 0.178 1.00 91.19 91 ALA A O 1
ATOM 727 N N . SER A 1 92 ? -5.217 16.005 -0.822 1.00 92.19 92 SER A N 1
ATOM 728 C CA . SER A 1 92 ? -4.990 15.455 -2.171 1.00 92.19 92 SER A CA 1
ATOM 729 C C . SER A 1 92 ? -3.810 14.486 -2.211 1.00 92.19 92 SER A C 1
ATOM 731 O O . SER A 1 92 ? -3.900 13.412 -2.810 1.00 92.19 92 SER A O 1
ATOM 733 N N . SER A 1 93 ? -2.697 14.854 -1.569 1.00 92.88 93 SER A N 1
ATOM 734 C CA . SER A 1 93 ? -1.495 14.022 -1.551 1.00 92.88 93 SER A CA 1
ATOM 735 C C . SER A 1 93 ? -1.666 12.761 -0.696 1.00 92.88 93 SER A C 1
ATOM 737 O O . SER A 1 93 ? -1.213 11.697 -1.119 1.00 92.88 93 SER A O 1
ATOM 739 N N . ALA A 1 94 ? -2.397 12.834 0.424 1.00 94.81 94 ALA A N 1
ATOM 740 C CA . ALA A 1 94 ? -2.788 11.667 1.222 1.00 94.81 94 ALA A CA 1
ATOM 741 C C . ALA A 1 94 ? -3.688 10.701 0.437 1.00 94.81 94 ALA A C 1
ATOM 743 O O . ALA A 1 94 ? -3.393 9.508 0.358 1.00 94.81 94 ALA A O 1
ATOM 744 N N . ILE A 1 95 ? -4.729 11.216 -0.230 1.00 94.62 95 ILE A N 1
ATOM 745 C CA . ILE A 1 95 ? -5.629 10.419 -1.083 1.00 94.62 95 ILE A CA 1
ATOM 746 C C . ILE A 1 95 ? -4.832 9.690 -2.162 1.00 94.62 95 ILE A C 1
ATOM 748 O O . ILE A 1 95 ? -5.019 8.491 -2.380 1.00 94.62 95 ILE A O 1
ATOM 752 N N . GLN A 1 96 ? -3.949 10.409 -2.858 1.00 94.75 96 GLN A N 1
ATOM 753 C CA . GLN A 1 96 ? -3.174 9.836 -3.951 1.00 94.75 96 GLN A CA 1
ATOM 754 C C . GLN A 1 96 ? -2.170 8.788 -3.457 1.00 94.75 96 GLN A C 1
ATOM 756 O O . GLN A 1 96 ? -2.034 7.738 -4.090 1.00 94.75 96 GLN A O 1
ATOM 761 N N . ALA A 1 97 ? -1.498 9.044 -2.330 1.00 96.44 97 ALA A N 1
ATOM 762 C CA . ALA A 1 97 ? -0.590 8.087 -1.707 1.00 96.44 97 ALA A CA 1
ATOM 763 C C . ALA A 1 97 ? -1.332 6.803 -1.316 1.00 96.44 97 ALA A C 1
ATOM 765 O O . ALA A 1 97 ? -0.938 5.722 -1.750 1.00 96.44 97 ALA A O 1
ATOM 766 N N . PHE A 1 98 ? -2.452 6.922 -0.597 1.00 97.25 98 PHE A N 1
ATOM 767 C CA . PHE A 1 98 ? -3.265 5.776 -0.195 1.00 97.25 98 PHE A CA 1
ATOM 768 C C . PHE A 1 98 ? -3.758 4.964 -1.398 1.00 97.25 98 PHE A C 1
ATOM 770 O O . PHE A 1 98 ? -3.613 3.745 -1.417 1.00 97.25 98 PHE A O 1
ATOM 777 N N . ARG A 1 99 ? -4.275 5.621 -2.445 1.00 95.94 99 ARG A N 1
ATOM 778 C CA . ARG A 1 99 ? -4.722 4.940 -3.675 1.00 95.94 99 ARG A CA 1
ATOM 779 C C . ARG A 1 99 ? -3.606 4.129 -4.329 1.00 95.94 99 ARG A C 1
ATOM 781 O O . ARG A 1 99 ? -3.837 2.992 -4.733 1.00 95.94 99 ARG A O 1
ATOM 788 N N . ASN A 1 100 ? -2.409 4.702 -4.436 1.00 97.69 100 ASN A N 1
ATOM 789 C CA . ASN A 1 100 ? -1.276 4.022 -5.058 1.00 97.69 100 ASN A CA 1
ATOM 790 C C . ASN A 1 100 ? -0.741 2.877 -4.181 1.00 97.69 100 ASN A C 1
ATOM 792 O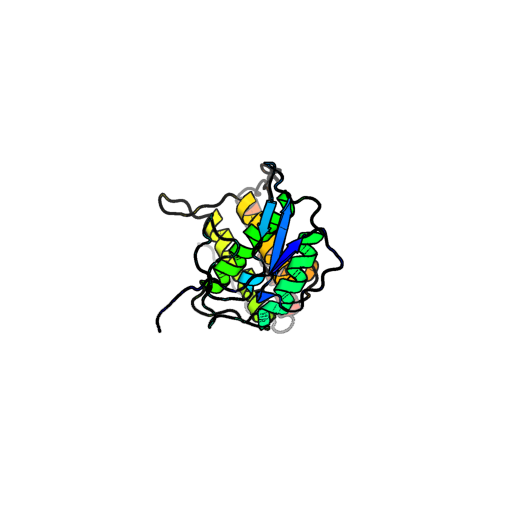 O . ASN A 1 100 ? -0.369 1.835 -4.715 1.00 97.69 100 ASN A O 1
ATOM 796 N N . ILE A 1 101 ? -0.742 3.042 -2.854 1.00 98.25 101 ILE A N 1
ATOM 797 C CA . ILE A 1 101 ? -0.374 1.983 -1.903 1.00 98.25 101 ILE A CA 1
ATOM 798 C C . ILE A 1 101 ? -1.382 0.836 -1.986 1.00 98.25 101 ILE A C 1
ATOM 800 O O . ILE A 1 101 ? -0.990 -0.312 -2.172 1.00 98.25 101 ILE A O 1
ATOM 804 N N . ASN A 1 102 ? -2.683 1.137 -1.962 1.00 97.12 102 ASN A N 1
ATOM 805 C CA . ASN A 1 102 ? -3.737 0.138 -2.114 1.00 97.12 102 ASN A CA 1
ATOM 806 C C . ASN A 1 102 ? -3.626 -0.628 -3.445 1.00 97.12 102 ASN A C 1
ATOM 808 O O . ASN A 1 102 ? -3.930 -1.817 -3.487 1.00 97.12 102 ASN A O 1
ATOM 812 N N . ALA A 1 103 ? -3.155 0.009 -4.524 1.00 96.81 103 ALA A N 1
ATOM 813 C CA . ALA A 1 103 ? -2.895 -0.680 -5.790 1.00 96.81 103 ALA A CA 1
ATOM 814 C C . ALA A 1 103 ? -1.784 -1.738 -5.663 1.00 96.81 103 ALA A C 1
ATOM 816 O O . ALA A 1 103 ? -1.937 -2.839 -6.189 1.00 96.81 103 ALA A O 1
ATOM 817 N N . PHE A 1 104 ? -0.705 -1.439 -4.932 1.00 98.00 104 PHE A N 1
ATOM 818 C CA . PHE A 1 104 ? 0.354 -2.409 -4.644 1.00 98.00 104 PHE A CA 1
ATOM 819 C C . PHE A 1 104 ? -0.136 -3.543 -3.736 1.00 98.00 104 PHE A C 1
ATOM 821 O O . PHE A 1 104 ? 0.075 -4.707 -4.061 1.00 98.00 104 PHE A O 1
ATOM 828 N N . ILE A 1 105 ? -0.863 -3.228 -2.657 1.00 97.56 105 ILE A N 1
ATOM 829 C CA . ILE A 1 105 ? -1.406 -4.258 -1.753 1.00 97.56 105 ILE A CA 1
ATOM 830 C 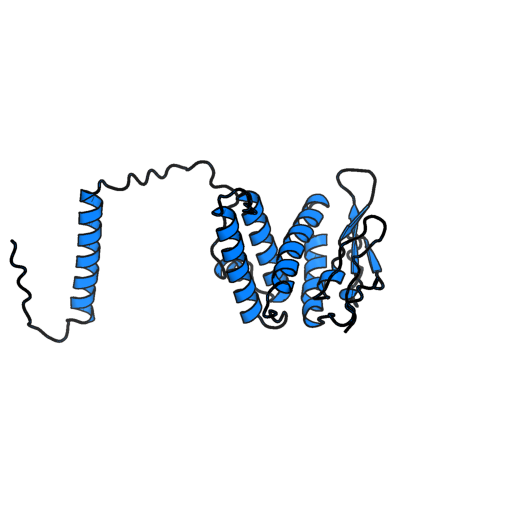C . ILE A 1 105 ? -2.404 -5.159 -2.484 1.00 97.56 105 ILE A C 1
ATOM 832 O O . ILE A 1 105 ? -2.345 -6.377 -2.373 1.00 97.56 105 ILE A O 1
ATOM 836 N N . SER A 1 106 ? -3.275 -4.579 -3.309 1.00 96.00 106 SER A N 1
ATOM 837 C CA . SER A 1 106 ? -4.214 -5.353 -4.129 1.00 96.00 106 SER A CA 1
ATOM 838 C C . SER A 1 106 ? -3.504 -6.213 -5.173 1.00 96.00 106 SER A C 1
ATOM 840 O O . SER A 1 106 ? -3.995 -7.287 -5.505 1.00 96.00 106 SER A O 1
ATOM 842 N N . TRP A 1 107 ? -2.348 -5.774 -5.681 1.00 96.81 107 TRP A N 1
ATOM 843 C CA . TRP A 1 107 ? -1.515 -6.609 -6.539 1.00 96.81 107 TRP A CA 1
ATOM 844 C C . TRP A 1 107 ? -0.892 -7.773 -5.760 1.00 96.81 107 TRP A C 1
ATOM 846 O O . TRP A 1 107 ? -0.954 -8.895 -6.251 1.00 96.81 107 TRP A O 1
ATOM 856 N N . ILE A 1 108 ? -0.365 -7.543 -4.551 1.00 96.69 108 ILE A N 1
ATOM 857 C CA . ILE A 1 108 ? 0.137 -8.607 -3.661 1.00 96.69 108 ILE A CA 1
ATOM 858 C C . ILE A 1 108 ? -0.948 -9.662 -3.423 1.00 96.69 108 ILE A C 1
ATOM 860 O O . ILE A 1 108 ? -0.710 -10.850 -3.619 1.00 96.69 108 ILE A O 1
ATOM 864 N N . ASP A 1 109 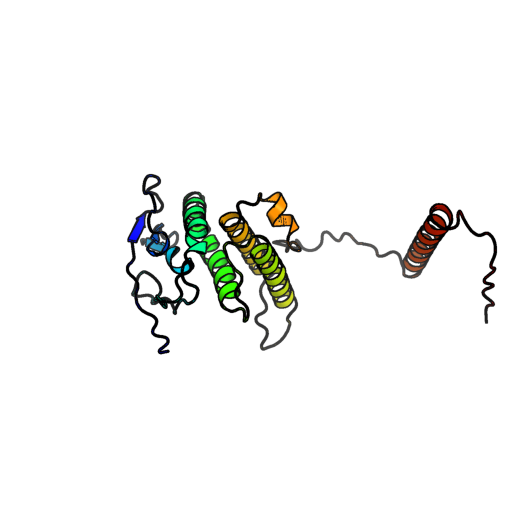? -2.153 -9.222 -3.061 1.00 95.19 109 ASP A N 1
ATOM 865 C CA . ASP A 1 109 ? -3.276 -10.107 -2.735 1.00 95.19 109 ASP A CA 1
ATOM 866 C C . ASP A 1 109 ? -3.789 -10.909 -3.941 1.00 95.19 109 ASP A C 1
ATOM 868 O O . ASP A 1 109 ? -4.432 -11.944 -3.774 1.00 95.19 109 ASP A O 1
ATOM 872 N N . ALA A 1 110 ? -3.514 -10.438 -5.159 1.00 94.50 110 ALA A N 1
ATOM 873 C CA . ALA A 1 110 ? -3.884 -11.113 -6.398 1.00 94.50 110 ALA A CA 1
ATOM 874 C C . ALA A 1 110 ? -2.857 -12.164 -6.854 1.00 94.50 110 ALA A C 1
ATOM 876 O O . ALA A 1 110 ? -3.115 -12.874 -7.831 1.00 94.50 110 ALA A O 1
ATOM 877 N N . GLN A 1 111 ? -1.694 -12.265 -6.200 1.00 94.62 111 GLN A N 1
ATOM 878 C CA . GLN A 1 111 ? -0.701 -13.272 -6.564 1.00 94.62 111 GLN A CA 1
ATOM 879 C C . GLN A 1 111 ? -1.153 -14.674 -6.157 1.00 94.62 111 GLN A C 1
ATOM 881 O O . GLN A 1 111 ? -1.806 -14.877 -5.136 1.00 94.62 111 GLN A O 1
ATOM 886 N N . LYS A 1 112 ? -0.774 -15.670 -6.967 1.00 90.56 112 LYS A N 1
ATOM 887 C CA . LYS A 1 112 ? -1.091 -17.082 -6.693 1.00 90.56 112 LYS A CA 1
ATOM 888 C C . LYS A 1 112 ? -0.461 -17.569 -5.390 1.00 90.56 112 LYS A C 1
ATOM 890 O O . LYS A 1 112 ? -1.062 -18.381 -4.697 1.00 90.56 112 LYS A O 1
ATOM 895 N N . GLN A 1 113 ? 0.753 -17.098 -5.108 1.00 89.50 113 GLN A N 1
ATOM 896 C CA . GLN A 1 113 ? 1.462 -17.363 -3.866 1.00 89.50 113 GLN A CA 1
ATOM 897 C C . GLN A 1 113 ? 1.448 -16.086 -3.024 1.00 89.50 113 GLN A C 1
ATOM 899 O O . GLN A 1 113 ? 1.884 -15.044 -3.519 1.00 89.50 113 GLN A O 1
ATOM 904 N N . PRO A 1 114 ? 0.919 -16.131 -1.791 1.00 88.12 114 PRO A N 1
ATOM 905 C CA . PRO A 1 114 ? 0.850 -14.953 -0.945 1.00 88.12 114 PRO A CA 1
ATOM 906 C C . PRO A 1 114 ? 2.247 -14.584 -0.439 1.00 88.12 114 PRO A C 1
ATOM 908 O O . PRO A 1 114 ? 2.973 -15.439 0.064 1.00 88.12 114 PRO A O 1
ATOM 911 N N . TYR A 1 115 ? 2.597 -13.300 -0.506 1.00 92.88 115 TYR A N 1
ATOM 912 C CA . TYR A 1 115 ? 3.766 -12.790 0.210 1.00 92.88 115 TYR A CA 1
ATOM 913 C C . TYR A 1 115 ? 3.407 -12.579 1.681 1.00 92.88 115 TYR A C 1
ATOM 915 O O . TYR A 1 115 ? 2.417 -11.911 1.999 1.00 92.88 115 TYR A O 1
ATOM 923 N N . ALA A 1 116 ? 4.211 -13.158 2.567 1.00 91.75 116 ALA A N 1
ATOM 924 C CA . ALA A 1 116 ? 4.096 -12.953 4.001 1.00 91.75 116 ALA A CA 1
ATOM 925 C C . ALA A 1 116 ? 4.512 -11.514 4.355 1.00 91.75 116 ALA A C 1
ATOM 927 O O . ALA A 1 116 ? 5.525 -11.014 3.872 1.00 91.75 116 ALA A O 1
ATOM 928 N N . PHE A 1 117 ? 3.687 -10.825 5.146 1.00 89.38 117 PHE A N 1
ATOM 929 C CA . PHE A 1 117 ? 3.890 -9.410 5.483 1.00 89.38 117 PHE A CA 1
ATOM 930 C C . PHE A 1 117 ? 4.868 -9.197 6.645 1.00 89.38 117 PHE A C 1
ATOM 932 O O . PHE A 1 117 ? 5.394 -8.103 6.815 1.00 89.38 117 PHE A O 1
ATOM 939 N N . ASP A 1 118 ? 5.102 -10.244 7.426 1.00 90.06 118 ASP A N 1
ATOM 940 C CA . ASP A 1 118 ? 6.091 -10.355 8.497 1.00 90.06 118 ASP A CA 1
ATOM 941 C C . ASP A 1 118 ? 7.453 -10.876 8.004 1.00 90.06 118 ASP A C 1
ATOM 943 O O . ASP A 1 118 ? 8.403 -10.940 8.782 1.00 90.06 118 ASP A O 1
ATOM 947 N N . ASP A 1 119 ? 7.579 -11.198 6.712 1.00 94.81 119 ASP A N 1
ATOM 948 C CA . ASP A 1 119 ? 8.826 -11.649 6.096 1.00 94.81 119 ASP A CA 1
ATOM 949 C C . ASP A 1 119 ? 9.428 -10.563 5.191 1.00 94.81 119 ASP A C 1
ATOM 951 O O . ASP A 1 119 ? 8.946 -10.257 4.093 1.00 94.81 119 ASP A O 1
ATOM 955 N N . MET A 1 120 ? 10.525 -9.965 5.655 1.00 95.56 120 MET A N 1
ATOM 956 C CA . MET A 1 120 ? 11.212 -8.892 4.938 1.00 95.56 120 MET A CA 1
ATOM 957 C C . MET A 1 120 ? 11.725 -9.338 3.550 1.00 95.56 120 MET A C 1
ATOM 959 O O . MET A 1 120 ? 11.471 -8.616 2.579 1.00 95.56 120 MET A O 1
ATOM 963 N N . PRO A 1 121 ? 12.435 -10.476 3.400 1.00 97.06 121 PRO A N 1
ATOM 964 C CA . PRO A 1 121 ? 12.737 -11.078 2.102 1.00 97.06 121 PRO A CA 1
ATOM 965 C C . PRO A 1 121 ? 11.537 -11.179 1.150 1.00 97.06 121 PRO A C 1
ATOM 967 O O . PRO A 1 121 ? 11.638 -10.698 0.017 1.00 97.06 121 PRO A O 1
ATOM 970 N N . ALA A 1 122 ? 10.398 -11.720 1.599 1.00 96.88 122 ALA A N 1
ATOM 971 C CA . ALA A 1 122 ? 9.200 -11.834 0.765 1.00 96.88 122 ALA A CA 1
ATOM 972 C C . ALA A 1 122 ? 8.684 -10.468 0.292 1.00 96.88 122 ALA A C 1
ATOM 974 O O . ALA A 1 122 ? 8.345 -10.311 -0.882 1.00 96.88 122 ALA A O 1
ATOM 975 N N . LEU A 1 123 ? 8.670 -9.448 1.155 1.00 97.12 123 LEU A N 1
ATOM 976 C CA . LEU A 1 123 ? 8.240 -8.098 0.773 1.00 97.12 123 LEU A CA 1
ATOM 977 C C . LEU A 1 123 ? 9.210 -7.407 -0.193 1.00 97.12 123 LEU A C 1
ATOM 979 O O . LEU A 1 123 ? 8.772 -6.716 -1.120 1.00 97.12 123 LEU A O 1
ATOM 983 N N . LYS A 1 124 ? 10.524 -7.618 -0.032 1.00 97.56 124 LYS A N 1
ATOM 984 C CA . LYS A 1 124 ? 11.527 -7.147 -1.003 1.00 97.56 124 LYS A CA 1
ATOM 985 C C . LYS A 1 124 ? 11.299 -7.793 -2.370 1.00 97.56 124 LYS A C 1
ATOM 987 O O . LYS A 1 124 ? 11.293 -7.097 -3.389 1.00 97.56 124 LYS A O 1
ATOM 992 N N . GLN A 1 125 ? 11.048 -9.102 -2.392 1.00 97.50 125 GLN A N 1
ATOM 993 C CA . GLN A 1 125 ? 10.723 -9.830 -3.614 1.00 97.50 125 GLN A CA 1
ATOM 994 C C . GLN A 1 125 ? 9.431 -9.302 -4.252 1.00 97.50 125 GLN A C 1
ATOM 996 O O . GLN A 1 125 ? 9.442 -8.961 -5.436 1.00 97.50 125 GLN A O 1
ATOM 1001 N N . ALA A 1 126 ? 8.357 -9.140 -3.474 1.00 97.88 126 ALA A N 1
ATOM 1002 C CA . ALA A 1 126 ? 7.084 -8.597 -3.946 1.00 97.88 126 ALA A CA 1
ATOM 1003 C C . ALA A 1 126 ? 7.257 -7.228 -4.617 1.00 97.88 126 ALA A C 1
ATOM 1005 O O . ALA A 1 126 ? 6.697 -6.970 -5.681 1.00 97.88 126 ALA A O 1
ATOM 1006 N N . TYR A 1 127 ? 8.069 -6.347 -4.033 1.00 98.25 127 TYR A N 1
ATOM 1007 C CA . TYR A 1 127 ? 8.335 -5.025 -4.596 1.00 98.25 127 TYR A CA 1
ATOM 1008 C C . TYR A 1 127 ? 9.163 -5.065 -5.887 1.00 98.25 127 TYR A C 1
ATOM 1010 O O . TYR A 1 127 ? 8.864 -4.331 -6.839 1.00 98.25 127 TYR A O 1
ATOM 1018 N N . SER A 1 128 ? 10.164 -5.944 -5.960 1.00 97.81 128 SER A N 1
ATOM 1019 C CA . SER A 1 128 ? 10.940 -6.177 -7.184 1.00 97.81 128 SER A CA 1
ATOM 1020 C C . SER A 1 128 ? 10.058 -6.720 -8.315 1.00 97.81 128 SER A C 1
ATOM 1022 O O . SER A 1 128 ? 10.072 -6.208 -9.440 1.00 97.81 128 SER A O 1
ATOM 1024 N N . GLU A 1 129 ? 9.204 -7.698 -8.012 1.00 97.69 129 GLU A N 1
ATOM 1025 C CA . GLU A 1 129 ? 8.276 -8.295 -8.973 1.00 97.69 129 GLU A CA 1
ATOM 1026 C C . GLU A 1 129 ? 7.175 -7.326 -9.407 1.00 97.69 129 GLU A C 1
ATOM 1028 O O . GLU A 1 129 ? 6.887 -7.221 -10.603 1.00 97.69 129 GLU A O 1
ATOM 1033 N N . TYR A 1 130 ? 6.631 -6.537 -8.480 1.00 97.94 130 TYR A N 1
ATOM 1034 C CA . TYR A 1 130 ? 5.686 -5.476 -8.808 1.00 97.94 130 TYR A CA 1
ATOM 1035 C C . TYR A 1 130 ? 6.315 -4.428 -9.725 1.00 97.94 130 TYR A C 1
ATOM 1037 O O . TYR A 1 130 ? 5.704 -4.012 -10.707 1.00 97.94 130 TYR A O 1
ATOM 1045 N N . THR A 1 131 ? 7.565 -4.037 -9.466 1.00 97.44 131 THR A N 1
ATOM 1046 C CA . THR A 1 131 ? 8.304 -3.118 -10.340 1.00 97.44 131 THR A CA 1
ATOM 1047 C C . THR A 1 131 ? 8.459 -3.695 -11.749 1.00 97.44 131 THR A C 1
ATOM 1049 O O . THR A 1 131 ? 8.204 -2.992 -12.729 1.00 97.44 131 THR A O 1
ATOM 1052 N N . ARG A 1 132 ? 8.798 -4.984 -11.880 1.00 95.75 132 ARG A N 1
ATOM 1053 C CA . ARG A 1 132 ? 8.857 -5.668 -13.184 1.00 95.75 132 ARG A CA 1
ATOM 1054 C C . ARG A 1 132 ? 7.498 -5.677 -13.885 1.00 95.75 132 ARG A C 1
ATOM 1056 O O . ARG A 1 132 ? 7.422 -5.403 -15.082 1.00 95.75 132 ARG A O 1
ATOM 1063 N N . TYR A 1 133 ? 6.423 -5.926 -13.141 1.00 94.94 133 TYR A N 1
ATOM 1064 C CA . TYR A 1 133 ? 5.052 -5.838 -13.643 1.00 94.94 133 TYR A CA 1
ATOM 1065 C C . TYR A 1 133 ? 4.717 -4.428 -14.162 1.00 94.94 133 TYR A C 1
ATOM 1067 O O . TYR A 1 133 ? 4.154 -4.290 -15.251 1.00 94.94 133 TYR A O 1
ATOM 1075 N N . LEU A 1 134 ? 5.108 -3.371 -13.445 1.00 95.00 134 LEU A N 1
ATOM 1076 C CA . LEU A 1 134 ? 4.926 -1.986 -13.891 1.00 95.00 134 LEU A CA 1
ATOM 1077 C C . LEU A 1 134 ? 5.724 -1.679 -15.165 1.00 95.00 134 LEU A C 1
ATOM 1079 O O . LEU A 1 134 ? 5.174 -1.074 -16.085 1.00 95.00 134 LEU A O 1
ATOM 1083 N N . LEU A 1 135 ? 6.982 -2.125 -15.251 1.00 92.94 135 LEU A N 1
ATOM 1084 C CA . LEU A 1 135 ? 7.821 -1.977 -16.447 1.00 92.94 135 LEU A CA 1
ATOM 1085 C C . LEU A 1 135 ? 7.197 -2.670 -17.664 1.00 92.94 135 LEU A C 1
ATOM 1087 O O . LEU A 1 135 ? 7.100 -2.068 -18.732 1.00 92.94 135 LEU A O 1
ATOM 1091 N N . HIS A 1 136 ? 6.682 -3.888 -17.492 1.00 91.00 136 HIS A N 1
ATOM 1092 C CA . HIS A 1 136 ? 5.961 -4.592 -18.552 1.00 91.00 136 HIS A CA 1
ATOM 1093 C C . HIS A 1 136 ? 4.704 -3.825 -19.001 1.00 91.00 136 HIS A C 1
ATOM 1095 O O . HIS A 1 136 ? 4.404 -3.729 -20.193 1.00 91.00 136 HIS A O 1
ATOM 1101 N N . ARG A 1 137 ? 3.967 -3.211 -18.066 1.00 90.56 137 ARG A N 1
ATOM 1102 C CA . ARG A 1 137 ? 2.809 -2.362 -18.394 1.00 90.56 137 ARG A CA 1
ATOM 1103 C C . ARG A 1 137 ? 3.177 -1.038 -19.063 1.00 90.56 137 ARG A C 1
ATOM 1105 O O . ARG A 1 137 ? 2.304 -0.426 -19.672 1.00 90.56 137 ARG A O 1
ATOM 1112 N N . LEU A 1 138 ? 4.424 -0.582 -18.971 1.00 89.31 138 LEU A N 1
ATOM 1113 C CA . LEU A 1 138 ? 4.896 0.584 -19.723 1.00 89.31 138 LEU A CA 1
ATOM 1114 C C . LEU A 1 138 ? 5.171 0.247 -21.192 1.00 89.31 138 LEU A C 1
ATOM 1116 O O . LEU A 1 138 ? 4.847 1.055 -22.067 1.00 89.31 138 LEU A O 1
ATOM 1120 N N . SER A 1 139 ? 5.746 -0.933 -21.449 1.00 83.00 139 SER A N 1
ATOM 1121 C CA . SER A 1 139 ? 6.143 -1.401 -22.784 1.00 83.00 139 SER A CA 1
ATOM 1122 C C . SER A 1 139 ? 5.019 -2.084 -23.567 1.00 83.00 139 SER A C 1
ATOM 1124 O O . SER A 1 139 ? 5.067 -2.119 -24.795 1.00 83.00 139 SER A O 1
ATOM 1126 N N . SER A 1 140 ? 3.991 -2.593 -22.882 1.00 79.81 140 SER A N 1
ATOM 1127 C CA . SER A 1 140 ? 2.835 -3.232 -23.517 1.00 79.81 140 SER A CA 1
ATOM 1128 C C . SER A 1 140 ? 2.138 -2.264 -24.484 1.00 79.81 140 SER A C 1
ATOM 1130 O O . SER A 1 140 ? 1.525 -1.282 -24.063 1.00 79.81 140 SER A O 1
ATOM 1132 N N . SER A 1 141 ? 2.208 -2.550 -25.784 1.00 57.38 141 SER A N 1
ATOM 1133 C CA . SER A 1 141 ? 1.483 -1.842 -26.842 1.00 57.38 141 SER A CA 1
ATOM 1134 C C . SER A 1 141 ? 0.494 -2.812 -27.490 1.00 57.38 141 SER A C 1
ATOM 1136 O O . SER A 1 141 ? 0.869 -3.865 -27.990 1.00 57.38 141 SER A O 1
ATOM 1138 N N . GLY A 1 142 ? -0.802 -2.510 -27.408 1.00 52.09 142 GLY A N 1
ATOM 1139 C CA . GLY A 1 142 ? -1.843 -3.349 -28.000 1.00 52.09 142 GLY A CA 1
ATOM 1140 C C . GLY A 1 142 ? -3.245 -2.984 -27.519 1.00 52.09 142 GLY A C 1
ATOM 1141 O O . GLY A 1 142 ? -3.415 -2.477 -26.414 1.00 52.09 142 GLY A O 1
ATOM 1142 N N . ILE A 1 143 ? -4.251 -3.288 -28.345 1.00 49.34 143 ILE A N 1
ATOM 1143 C CA . ILE A 1 143 ? -5.677 -2.925 -28.182 1.00 49.34 143 ILE A CA 1
ATOM 1144 C C . ILE A 1 143 ? -6.300 -3.496 -26.884 1.00 49.34 143 ILE A C 1
ATOM 1146 O O . ILE A 1 143 ? -7.301 -2.983 -26.395 1.00 49.34 143 ILE A O 1
ATOM 1150 N N . ARG A 1 144 ? -5.683 -4.525 -26.279 1.00 54.50 144 ARG A N 1
ATOM 1151 C CA . ARG A 1 144 ? -6.076 -5.127 -24.982 1.00 54.50 144 ARG A CA 1
ATOM 1152 C C . ARG A 1 144 ? -5.075 -4.870 -23.843 1.00 54.50 144 ARG A C 1
ATOM 1154 O O . ARG A 1 144 ? -5.284 -5.335 -22.724 1.00 54.50 144 ARG A O 1
ATOM 1161 N N . GLY A 1 145 ? -3.973 -4.171 -24.117 1.00 55.69 145 GLY A N 1
ATOM 1162 C CA . GLY A 1 145 ? -2.920 -3.898 -23.143 1.00 55.69 145 GLY A CA 1
ATOM 1163 C C . GLY A 1 145 ? -3.319 -2.762 -22.208 1.00 55.69 145 GLY A C 1
ATOM 1164 O O . GLY A 1 145 ? -3.602 -1.655 -22.654 1.00 55.69 145 GLY A O 1
ATOM 1165 N N . GLN A 1 146 ? -3.298 -3.007 -20.898 1.00 70.44 146 GLN A N 1
ATOM 1166 C CA . GLN A 1 146 ? -3.519 -1.983 -19.867 1.00 70.44 146 GLN A CA 1
ATOM 1167 C C . GLN A 1 146 ? -2.271 -1.097 -19.704 1.00 70.44 146 GLN A C 1
ATOM 1169 O O . GLN A 1 146 ? -1.691 -1.030 -18.609 1.00 70.44 146 GLN A O 1
ATOM 1174 N N . ARG A 1 147 ? -1.830 -0.470 -20.808 1.00 86.62 147 ARG A N 1
ATOM 1175 C CA . ARG A 1 147 ? -0.657 0.405 -20.849 1.00 86.62 147 ARG A CA 1
ATOM 1176 C C . ARG A 1 147 ? -0.859 1.563 -19.886 1.00 86.62 147 ARG A C 1
ATOM 1178 O O . ARG A 1 147 ? -1.897 2.221 -19.907 1.00 86.62 147 ARG A O 1
ATOM 1185 N N . ILE A 1 148 ? 0.141 1.830 -19.057 1.00 90.38 148 ILE A N 1
ATOM 1186 C CA . ILE A 1 148 ? 0.127 2.975 -18.141 1.00 90.38 148 ILE A CA 1
ATOM 1187 C C . ILE A 1 148 ? 1.100 4.048 -18.604 1.00 90.38 148 ILE A C 1
ATOM 1189 O O . ILE A 1 148 ? 2.068 3.774 -19.309 1.00 90.38 148 ILE A O 1
ATOM 1193 N N . LYS A 1 149 ? 0.838 5.294 -18.205 1.00 90.44 149 LYS A N 1
ATOM 1194 C CA . LYS A 1 149 ? 1.789 6.388 -18.408 1.00 90.44 149 LYS A CA 1
ATOM 1195 C C . LYS A 1 149 ? 3.000 6.183 -17.496 1.00 90.44 149 LYS A C 1
ATOM 1197 O O . LYS A 1 149 ? 2.870 5.663 -16.388 1.00 90.44 149 LYS A O 1
ATOM 1202 N N . GLN A 1 150 ? 4.159 6.669 -17.927 1.00 91.06 150 GLN A N 1
ATOM 1203 C CA . GLN A 1 150 ? 5.387 6.625 -17.133 1.00 91.06 150 GLN A CA 1
ATOM 1204 C C . GLN A 1 150 ? 5.241 7.313 -15.771 1.00 91.06 150 GLN A C 1
ATOM 1206 O O . GLN A 1 150 ? 5.624 6.744 -14.752 1.00 91.06 150 GLN A O 1
ATOM 1211 N N . SER A 1 151 ? 4.608 8.488 -15.734 1.00 91.50 151 SER A N 1
ATOM 1212 C CA . SER A 1 151 ? 4.316 9.192 -14.482 1.00 91.50 151 SER A CA 1
ATOM 1213 C C . SER A 1 151 ? 3.447 8.357 -13.534 1.00 91.50 151 SER A C 1
ATOM 1215 O O . SER A 1 151 ? 3.697 8.332 -12.331 1.00 91.50 151 SER A O 1
ATOM 1217 N N . THR A 1 152 ? 2.474 7.610 -14.068 1.00 92.88 152 THR A N 1
ATOM 1218 C CA . THR A 1 152 ? 1.639 6.681 -13.292 1.00 92.88 152 THR A CA 1
ATOM 1219 C C . THR A 1 152 ? 2.462 5.525 -12.726 1.00 92.88 152 THR A C 1
ATOM 1221 O O . THR A 1 152 ? 2.359 5.241 -11.536 1.00 92.88 152 THR A O 1
ATOM 1224 N N . ALA A 1 153 ? 3.308 4.886 -13.540 1.00 94.88 153 ALA A N 1
ATOM 1225 C CA . ALA A 1 153 ? 4.177 3.802 -13.080 1.00 94.88 153 ALA A CA 1
ATOM 1226 C C . ALA A 1 153 ? 5.164 4.267 -12.000 1.00 94.88 153 ALA A C 1
ATOM 1228 O O . ALA A 1 153 ? 5.320 3.592 -10.987 1.00 94.88 153 ALA A O 1
ATOM 1229 N N . CYS A 1 154 ? 5.769 5.446 -12.171 1.00 95.38 154 CYS A N 1
ATOM 1230 C CA . CYS A 1 154 ? 6.628 6.052 -11.156 1.00 95.38 154 CYS A CA 1
ATOM 1231 C C . CYS A 1 154 ? 5.859 6.303 -9.848 1.00 95.38 154 CYS A C 1
ATOM 1233 O O . CYS A 1 154 ? 6.331 5.930 -8.775 1.00 95.38 154 CYS A O 1
ATOM 1235 N N . GLY A 1 155 ? 4.642 6.854 -9.926 1.00 95.94 155 GLY A N 1
ATOM 1236 C CA . GLY A 1 155 ? 3.783 7.056 -8.756 1.00 95.94 155 GLY A CA 1
ATOM 1237 C C . GLY A 1 155 ? 3.409 5.752 -8.040 1.00 95.94 155 GLY A C 1
ATOM 1238 O O . GLY A 1 155 ? 3.387 5.717 -6.809 1.00 95.94 155 GLY A O 1
ATOM 1239 N N . TYR A 1 156 ? 3.151 4.675 -8.786 1.00 97.81 156 TYR A N 1
ATOM 1240 C CA . TYR A 1 156 ? 2.900 3.344 -8.225 1.00 97.81 156 TYR A CA 1
ATOM 1241 C C . TYR A 1 156 ? 4.142 2.732 -7.586 1.00 97.81 156 TYR A C 1
ATOM 1243 O O . TYR A 1 156 ? 4.041 2.186 -6.490 1.00 97.81 156 TYR A O 1
ATOM 1251 N N . GLN A 1 157 ? 5.311 2.854 -8.215 1.00 98.00 157 GLN A N 1
ATOM 1252 C CA . GLN A 1 157 ? 6.554 2.354 -7.637 1.00 98.00 157 GLN A CA 1
ATOM 1253 C C . GLN A 1 157 ? 6.922 3.110 -6.356 1.00 98.00 157 GLN A C 1
ATOM 1255 O O . GLN A 1 157 ? 7.263 2.487 -5.355 1.00 98.00 157 GLN A O 1
ATOM 1260 N N . ALA A 1 158 ? 6.832 4.443 -6.360 1.00 97.00 158 ALA A N 1
ATOM 1261 C CA . ALA A 1 158 ? 7.133 5.253 -5.183 1.00 97.00 158 ALA A CA 1
ATOM 1262 C C . ALA A 1 158 ? 6.228 4.886 -3.996 1.00 97.00 158 ALA A C 1
ATOM 1264 O O . ALA A 1 158 ? 6.700 4.770 -2.869 1.00 97.00 158 ALA A O 1
ATOM 1265 N N . ALA A 1 159 ? 4.943 4.643 -4.255 1.00 97.38 159 ALA A N 1
ATOM 1266 C CA . ALA A 1 159 ? 3.997 4.187 -3.245 1.00 97.38 159 ALA A CA 1
ATOM 1267 C C . ALA A 1 159 ? 4.279 2.759 -2.753 1.00 97.38 159 ALA A C 1
ATOM 1269 O O . ALA A 1 159 ? 4.236 2.516 -1.552 1.00 97.38 159 ALA A O 1
ATOM 1270 N N . ALA A 1 160 ? 4.612 1.829 -3.652 1.00 98.12 160 ALA A N 1
ATOM 1271 C CA . ALA A 1 160 ? 5.009 0.475 -3.267 1.00 98.12 160 ALA A CA 1
ATOM 1272 C C . ALA A 1 160 ? 6.267 0.486 -2.387 1.00 98.12 160 ALA A C 1
ATOM 1274 O O . ALA A 1 160 ? 6.324 -0.229 -1.393 1.00 98.12 160 ALA A O 1
ATOM 1275 N N . ARG A 1 161 ? 7.231 1.368 -2.685 1.00 97.69 161 ARG A N 1
ATOM 1276 C CA . ARG A 1 161 ? 8.413 1.576 -1.841 1.00 97.69 161 ARG A CA 1
ATOM 1277 C C . ARG A 1 161 ? 8.035 2.040 -0.436 1.00 97.69 161 ARG A C 1
ATOM 1279 O O . ARG A 1 161 ? 8.521 1.460 0.526 1.00 97.69 161 ARG A O 1
ATOM 1286 N N . ILE A 1 162 ? 7.152 3.037 -0.318 1.00 97.44 162 ILE A N 1
ATOM 1287 C CA . ILE A 1 162 ? 6.631 3.485 0.986 1.00 97.44 162 ILE A CA 1
ATOM 1288 C C . ILE A 1 162 ? 5.984 2.309 1.722 1.00 97.44 162 ILE A C 1
ATOM 1290 O O . ILE A 1 162 ? 6.255 2.115 2.898 1.00 97.44 162 ILE A O 1
ATOM 1294 N N . ALA A 1 163 ? 5.187 1.491 1.032 1.00 97.25 163 ALA A N 1
ATOM 1295 C CA . ALA A 1 163 ? 4.536 0.348 1.659 1.00 97.25 163 ALA A CA 1
ATOM 1296 C C . ALA A 1 163 ? 5.536 -0.682 2.211 1.00 97.25 163 ALA A C 1
ATOM 1298 O O . ALA A 1 163 ? 5.357 -1.163 3.327 1.00 97.25 163 ALA A O 1
ATOM 1299 N N . VAL A 1 164 ? 6.612 -0.973 1.469 1.00 97.19 164 VAL A N 1
ATOM 1300 C CA . VAL A 1 164 ? 7.708 -1.827 1.955 1.00 97.19 164 VAL A CA 1
ATOM 1301 C C . VAL A 1 164 ? 8.388 -1.201 3.164 1.00 97.19 164 VAL A C 1
ATOM 1303 O O . VAL A 1 164 ? 8.597 -1.898 4.150 1.00 97.19 164 VAL A O 1
ATOM 1306 N N . MET A 1 165 ? 8.704 0.096 3.126 1.00 96.75 165 MET A N 1
ATOM 1307 C CA . MET A 1 165 ? 9.312 0.796 4.264 1.00 96.75 165 MET A CA 1
ATOM 1308 C C . MET A 1 165 ? 8.421 0.710 5.511 1.00 96.75 165 MET A C 1
ATOM 1310 O O . MET A 1 165 ? 8.910 0.335 6.570 1.00 96.75 165 MET A O 1
ATOM 1314 N N . CYS A 1 166 ? 7.111 0.950 5.377 1.00 95.19 166 CYS A N 1
ATOM 1315 C CA . CYS A 1 166 ? 6.147 0.806 6.473 1.00 95.19 166 CYS A CA 1
ATOM 1316 C C . CYS A 1 166 ? 6.122 -0.608 7.059 1.00 95.19 166 CYS A C 1
ATOM 1318 O O . CYS A 1 166 ? 6.003 -0.770 8.266 1.00 95.19 166 CYS A O 1
ATOM 1320 N N . ALA A 1 167 ? 6.181 -1.631 6.208 1.00 95.50 167 ALA A N 1
ATOM 1321 C CA . ALA A 1 167 ? 6.056 -3.016 6.647 1.00 95.50 167 ALA A CA 1
ATOM 1322 C C . ALA A 1 167 ? 7.362 -3.595 7.215 1.00 95.50 167 ALA A C 1
ATOM 1324 O O . ALA A 1 167 ? 7.317 -4.505 8.032 1.00 95.50 167 ALA A O 1
ATOM 1325 N N . THR A 1 168 ? 8.521 -3.084 6.787 1.00 95.06 168 THR A N 1
ATOM 1326 C CA . THR A 1 168 ? 9.834 -3.685 7.092 1.00 95.06 168 THR A CA 1
ATOM 1327 C C . THR A 1 168 ? 10.748 -2.811 7.947 1.00 95.06 168 THR A C 1
ATOM 1329 O O . THR A 1 168 ? 11.766 -3.303 8.425 1.00 95.06 168 THR A O 1
ATOM 1332 N N . GLY A 1 169 ? 10.439 -1.522 8.110 1.00 94.25 169 GLY A N 1
ATOM 1333 C CA . GLY A 1 169 ? 11.304 -0.557 8.797 1.00 94.25 169 GLY A CA 1
ATOM 1334 C C . GLY A 1 169 ? 12.573 -0.169 8.026 1.00 94.25 169 GLY A C 1
ATOM 1335 O O . GLY A 1 169 ? 13.428 0.516 8.580 1.00 94.25 169 GLY A O 1
ATOM 1336 N N . LEU A 1 170 ? 12.717 -0.588 6.763 1.00 94.88 170 LEU A N 1
ATOM 1337 C CA . LEU A 1 170 ? 13.874 -0.239 5.934 1.00 94.88 170 LEU A CA 1
ATOM 1338 C C . LEU A 1 170 ? 13.991 1.273 5.719 1.00 94.88 170 LEU A C 1
ATOM 1340 O O . LEU A 1 170 ? 12.994 1.972 5.507 1.00 94.88 170 LEU A O 1
ATOM 1344 N N . SER A 1 171 ? 15.232 1.756 5.662 1.00 96.06 171 SER A N 1
ATOM 1345 C CA . SER A 1 171 ? 15.521 3.129 5.255 1.00 96.06 171 SER A CA 1
ATOM 1346 C C . SER A 1 171 ? 15.130 3.370 3.794 1.00 96.06 171 SER A C 1
ATOM 1348 O O . SER A 1 171 ? 15.036 2.447 2.977 1.00 96.06 171 SER A O 1
ATOM 1350 N N . GLU A 1 172 ? 14.948 4.639 3.412 1.00 92.81 172 GLU A N 1
ATOM 1351 C CA . GLU A 1 172 ? 14.648 4.965 2.015 1.00 92.81 172 GLU A CA 1
ATOM 1352 C C . GLU A 1 172 ? 15.765 4.501 1.063 1.00 92.81 172 GLU A C 1
ATOM 1354 O O . GLU A 1 172 ? 15.472 4.050 -0.046 1.00 92.81 172 GLU A O 1
ATOM 1359 N N . ALA A 1 173 ? 17.030 4.577 1.487 1.00 93.38 173 ALA A N 1
ATOM 1360 C CA . ALA A 1 173 ? 18.171 4.145 0.683 1.00 93.38 173 ALA A CA 1
ATOM 1361 C C . ALA A 1 173 ? 18.126 2.635 0.401 1.00 93.38 173 ALA A C 1
ATOM 1363 O O . ALA A 1 173 ? 18.254 2.220 -0.753 1.00 93.38 173 ALA A O 1
ATOM 1364 N N . GLU A 1 174 ? 17.865 1.824 1.427 1.00 96.25 174 GLU A N 1
ATOM 1365 C CA . GLU A 1 174 ? 17.731 0.372 1.286 1.00 96.25 174 GLU A CA 1
ATOM 1366 C C . GLU A 1 174 ? 16.505 0.004 0.453 1.00 96.25 174 GLU A C 1
ATOM 1368 O O . GLU A 1 174 ? 16.593 -0.809 -0.459 1.00 96.25 174 GLU A O 1
ATOM 1373 N N . ALA A 1 175 ? 15.357 0.635 0.700 1.00 94.94 175 ALA A N 1
ATOM 1374 C CA . ALA A 1 175 ? 14.151 0.347 -0.066 1.00 94.94 175 ALA A CA 1
ATOM 1375 C C . ALA A 1 175 ? 14.299 0.746 -1.548 1.00 94.94 175 ALA A C 1
ATOM 1377 O O . ALA A 1 175 ? 13.720 0.105 -2.425 1.00 94.94 175 ALA A O 1
ATOM 1378 N N . ARG A 1 176 ? 15.086 1.786 -1.863 1.00 93.81 176 ARG A N 1
ATOM 1379 C CA . ARG A 1 176 ? 15.395 2.177 -3.250 1.00 93.81 176 ARG A CA 1
ATOM 1380 C C . ARG A 1 176 ? 16.290 1.167 -3.971 1.00 93.81 176 ARG A C 1
ATOM 1382 O O . ARG A 1 176 ? 16.140 1.044 -5.182 1.00 93.81 176 ARG A O 1
ATOM 1389 N N . SER A 1 177 ? 17.176 0.452 -3.275 1.00 93.38 177 SER A N 1
ATOM 1390 C CA . SER A 1 177 ? 18.109 -0.495 -3.908 1.00 93.38 177 SER A CA 1
ATOM 1391 C C . SER A 1 177 ? 17.475 -1.841 -4.284 1.00 93.38 177 SER A C 1
ATOM 1393 O O . SER A 1 177 ? 18.034 -2.575 -5.093 1.00 93.38 177 SER A O 1
ATOM 1395 N N . VAL A 1 178 ? 16.286 -2.155 -3.755 1.00 94.88 178 VAL A N 1
ATOM 1396 C CA . VAL A 1 178 ? 15.597 -3.443 -3.974 1.00 94.88 178 VAL A CA 1
ATOM 1397 C C . VAL A 1 178 ? 15.125 -3.651 -5.420 1.00 94.88 178 VAL A C 1
ATOM 1399 O O . VAL A 1 178 ? 15.020 -4.791 -5.877 1.00 94.88 178 VAL A O 1
ATOM 1402 N N . ALA A 1 179 ? 14.798 -2.581 -6.149 1.00 95.00 179 ALA A N 1
ATOM 1403 C CA . ALA A 1 179 ? 14.181 -2.685 -7.469 1.00 95.00 179 ALA A CA 1
ATOM 1404 C C . ALA A 1 179 ? 14.657 -1.593 -8.434 1.00 95.00 179 ALA A C 1
ATOM 1406 O O . ALA A 1 179 ? 15.013 -0.488 -8.028 1.00 95.00 179 ALA A O 1
ATOM 1407 N N . THR A 1 180 ? 14.603 -1.880 -9.738 1.00 92.62 180 THR A N 1
ATOM 1408 C CA . THR A 1 180 ? 14.972 -0.933 -10.800 1.00 92.62 180 THR A CA 1
ATOM 1409 C C . THR A 1 180 ? 14.108 0.325 -10.757 1.00 92.62 180 THR A C 1
ATOM 1411 O O . THR A 1 180 ? 12.889 0.248 -10.875 1.00 92.62 180 THR A O 1
ATOM 1414 N N . TYR A 1 181 ? 14.720 1.501 -10.641 1.00 93.19 181 TYR A N 1
ATOM 1415 C CA . TYR A 1 181 ? 13.996 2.769 -10.545 1.00 93.19 181 TYR A CA 1
ATOM 1416 C C . TYR A 1 181 ? 13.257 3.151 -11.843 1.00 93.19 181 TYR A C 1
ATOM 1418 O O . TYR A 1 181 ? 13.828 3.114 -12.932 1.00 93.19 181 TYR A O 1
ATOM 1426 N N . ILE A 1 182 ? 11.995 3.575 -11.714 1.00 92.50 182 ILE A N 1
ATOM 1427 C CA . ILE A 1 182 ? 11.162 4.119 -12.792 1.00 92.50 182 ILE A CA 1
ATOM 1428 C C . ILE A 1 182 ? 11.101 5.652 -12.644 1.00 92.50 182 ILE A C 1
ATOM 1430 O O . ILE A 1 182 ? 10.454 6.155 -11.717 1.00 92.50 182 ILE A O 1
ATOM 1434 N N . PRO A 1 183 ? 11.721 6.428 -13.552 1.00 88.00 183 PRO A N 1
ATOM 1435 C CA . PRO A 1 183 ? 11.744 7.885 -13.450 1.00 88.00 183 PRO A CA 1
ATOM 1436 C C . PRO A 1 183 ? 10.381 8.519 -13.778 1.00 88.00 183 PRO A C 1
ATOM 1438 O O . PRO A 1 183 ? 9.676 8.062 -14.675 1.00 88.00 183 PRO A O 1
ATOM 1441 N N . HIS A 1 184 ? 10.022 9.605 -13.079 1.00 76.81 184 HIS A N 1
ATOM 1442 C CA . HIS A 1 184 ? 8.726 10.305 -13.202 1.00 76.81 184 HIS A CA 1
ATOM 1443 C C . HIS A 1 184 ? 8.501 10.960 -14.574 1.00 76.81 184 HIS A C 1
ATOM 1445 O O . HIS A 1 184 ? 7.396 10.948 -15.119 1.00 76.81 184 HIS A O 1
ATOM 1451 N N . LYS A 1 185 ? 9.570 11.512 -15.142 1.00 68.56 185 LYS A N 1
ATOM 1452 C CA . LYS A 1 185 ? 9.667 11.949 -16.528 1.00 68.56 185 LYS A CA 1
ATOM 1453 C C . LYS A 1 185 ? 11.045 11.522 -17.010 1.00 68.56 185 LYS A C 1
ATOM 1455 O O . LYS A 1 185 ? 12.039 11.868 -16.380 1.00 68.56 185 LYS A O 1
ATOM 1460 N N . ILE A 1 186 ? 11.115 10.854 -18.153 1.00 54.78 186 ILE A N 1
ATOM 1461 C CA . ILE A 1 186 ? 12.167 11.235 -19.086 1.00 54.78 186 ILE A CA 1
ATOM 1462 C C . ILE A 1 186 ? 11.679 12.613 -19.530 1.00 54.78 186 ILE A C 1
ATOM 1464 O O . ILE A 1 186 ? 10.736 12.704 -20.314 1.00 54.78 186 ILE A O 1
ATOM 1468 N N . ASN A 1 187 ? 12.196 13.703 -18.939 1.00 44.44 187 ASN A N 1
ATOM 1469 C CA . ASN A 1 187 ? 12.201 14.957 -19.697 1.00 44.44 187 ASN A CA 1
ATOM 1470 C C . ASN A 1 187 ? 12.704 14.534 -21.067 1.00 44.44 187 ASN A C 1
ATOM 1472 O O . ASN A 1 187 ? 13.699 13.798 -21.067 1.00 44.44 187 ASN A O 1
ATOM 1476 N N . ASN A 1 188 ? 11.984 14.875 -22.153 1.00 40.75 188 ASN A N 1
ATOM 1477 C CA . ASN A 1 188 ? 12.478 14.722 -23.526 1.00 40.75 188 ASN A CA 1
ATOM 1478 C C . ASN A 1 188 ? 13.970 14.751 -23.443 1.00 40.75 188 ASN A C 1
ATOM 1480 O O . ASN A 1 188 ? 14.456 15.742 -22.886 1.00 40.75 188 ASN A O 1
ATOM 1484 N N . ALA A 1 189 ? 14.586 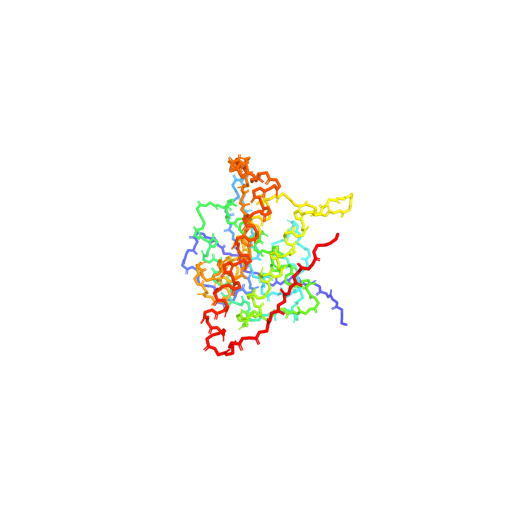13.627 -23.814 1.00 44.16 189 ALA A N 1
ATOM 1485 C CA . ALA A 1 189 ? 16.002 13.419 -23.718 1.00 44.16 189 ALA A CA 1
ATOM 1486 C C . ALA A 1 189 ? 16.671 14.797 -23.651 1.00 44.16 189 ALA A C 1
ATOM 1488 O O . ALA A 1 189 ? 16.660 15.544 -24.633 1.00 44.16 189 ALA A O 1
ATOM 1489 N N . ASN A 1 190 ? 17.316 15.122 -22.523 1.00 39.22 190 ASN A N 1
ATOM 1490 C CA . ASN A 1 190 ? 18.685 15.523 -22.760 1.00 39.22 190 ASN A CA 1
ATOM 1491 C C . ASN A 1 190 ? 19.150 14.367 -23.620 1.00 39.22 190 ASN A C 1
ATOM 1493 O O . ASN A 1 190 ? 19.320 13.252 -23.122 1.00 39.22 190 ASN A O 1
ATOM 1497 N N . HIS A 1 191 ? 19.148 14.582 -24.933 1.00 42.25 191 HIS A N 1
ATOM 1498 C CA . HIS A 1 191 ? 20.027 13.872 -25.787 1.00 42.25 191 HIS A CA 1
ATOM 1499 C C . HIS A 1 191 ? 21.357 14.211 -25.103 1.00 42.25 191 HIS A C 1
ATOM 1501 O O . HIS A 1 191 ? 22.068 15.128 -25.484 1.00 42.25 191 HIS A O 1
ATOM 1507 N N . VAL A 1 192 ? 21.742 13.400 -24.113 1.00 44.00 192 VAL A N 1
ATOM 1508 C CA . VAL A 1 192 ? 22.927 12.623 -24.327 1.00 44.00 192 VAL A CA 1
ATOM 1509 C C . VAL A 1 192 ? 22.633 12.018 -25.691 1.00 44.00 192 VAL A C 1
ATOM 1511 O O . VAL A 1 192 ? 22.013 10.966 -25.829 1.00 44.00 192 VAL A O 1
ATOM 1514 N N . ASN A 1 193 ? 22.993 12.778 -26.728 1.00 43.88 193 ASN A N 1
ATOM 1515 C CA . ASN A 1 193 ? 23.599 12.196 -27.878 1.00 43.88 193 ASN A CA 1
ATOM 1516 C C . ASN A 1 193 ? 24.755 11.449 -27.217 1.00 43.88 193 ASN A C 1
ATOM 1518 O O . ASN A 1 193 ? 25.881 11.924 -27.124 1.00 43.88 193 ASN A O 1
ATOM 1522 N N . LEU A 1 194 ? 24.456 10.236 -26.751 1.00 52.84 194 LEU A N 1
ATOM 1523 C CA . LEU A 1 194 ? 25.253 9.118 -27.139 1.00 52.84 194 LEU A CA 1
ATOM 1524 C C . LEU A 1 194 ? 25.148 9.221 -28.657 1.00 52.84 194 LEU A C 1
ATOM 1526 O O . LEU A 1 194 ? 24.293 8.599 -29.281 1.00 52.84 194 LEU A O 1
ATOM 1530 N N . ASN A 1 195 ? 25.973 10.104 -29.241 1.00 53.53 195 ASN A N 1
ATOM 1531 C CA . ASN A 1 195 ? 26.590 9.834 -30.507 1.00 53.53 195 ASN A CA 1
ATOM 1532 C C . ASN A 1 195 ? 27.232 8.502 -30.207 1.00 53.53 195 ASN A C 1
ATOM 1534 O O . ASN A 1 195 ? 28.342 8.437 -29.679 1.00 53.53 195 ASN A O 1
ATOM 1538 N N . PHE A 1 196 ? 26.431 7.451 -30.380 1.00 49.44 196 PHE A N 1
ATOM 1539 C CA . PHE A 1 196 ? 26.909 6.111 -30.423 1.00 49.44 196 PHE A CA 1
ATOM 1540 C C . PHE A 1 196 ? 28.053 6.253 -31.401 1.00 49.44 196 PHE A C 1
ATOM 1542 O O . PHE A 1 196 ? 27.830 6.753 -32.515 1.00 49.44 196 PHE A O 1
ATOM 1549 N N . PRO A 1 197 ? 29.288 5.985 -30.950 1.00 62.25 197 PRO A N 1
ATOM 1550 C CA . PRO A 1 197 ? 30.404 6.059 -31.855 1.00 62.25 197 PRO A CA 1
ATOM 1551 C C . PRO A 1 197 ? 30.006 5.262 -33.094 1.00 62.25 197 PRO A C 1
ATOM 1553 O O . PRO A 1 197 ? 29.224 4.313 -32.969 1.00 62.25 197 PRO A O 1
ATOM 1556 N N . ASN A 1 198 ? 30.414 5.674 -34.292 1.00 77.38 198 ASN A N 1
ATOM 1557 C CA . ASN A 1 198 ? 30.000 4.927 -35.479 1.00 77.38 198 ASN A CA 1
ATOM 1558 C C . ASN A 1 198 ? 30.314 3.423 -35.287 1.00 77.38 198 ASN A C 1
ATOM 1560 O O . ASN A 1 198 ? 31.105 3.041 -34.418 1.00 77.38 198 ASN A O 1
ATOM 1564 N N . THR A 1 199 ? 29.678 2.560 -36.070 1.00 75.00 199 THR A N 1
ATOM 1565 C CA . THR A 1 199 ? 29.798 1.106 -35.897 1.00 75.00 199 THR A CA 1
ATOM 1566 C C . THR A 1 199 ? 31.258 0.633 -35.816 1.00 75.00 199 THR A C 1
ATOM 1568 O O . THR A 1 199 ? 31.553 -0.297 -35.072 1.00 75.00 199 THR A O 1
ATOM 1571 N N . ASP A 1 200 ? 32.177 1.325 -36.497 1.00 77.94 200 ASP A N 1
ATOM 1572 C CA . ASP A 1 200 ? 33.620 1.08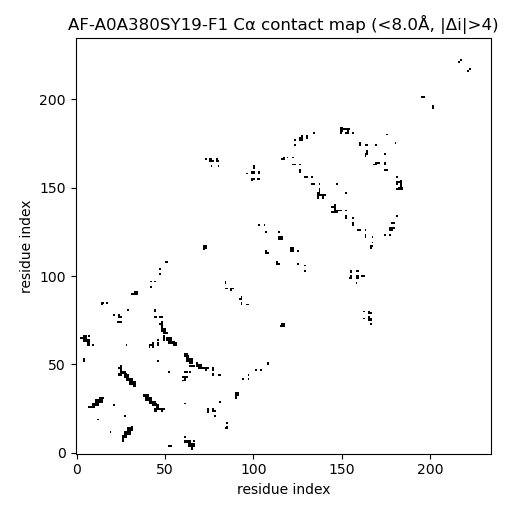2 -36.417 1.00 77.94 200 ASP A CA 1
ATOM 1573 C C . ASP A 1 200 ? 34.206 1.408 -35.034 1.00 77.94 200 ASP A C 1
ATOM 1575 O O . ASP A 1 200 ? 34.846 0.560 -34.416 1.00 77.94 200 ASP A O 1
ATOM 1579 N N . ILE A 1 201 ? 33.940 2.592 -34.480 1.00 73.50 201 ILE A N 1
ATOM 1580 C CA . ILE A 1 201 ? 34.431 2.957 -33.148 1.00 73.50 201 ILE A CA 1
ATOM 1581 C C . ILE A 1 201 ? 33.805 2.047 -32.082 1.00 73.50 201 ILE A C 1
ATOM 1583 O O . ILE A 1 201 ? 34.512 1.621 -31.176 1.00 73.50 201 ILE A O 1
ATOM 1587 N N . GLN A 1 202 ? 32.527 1.674 -32.203 1.00 75.75 202 GLN A N 1
ATOM 1588 C CA . GLN A 1 202 ? 31.917 0.688 -31.301 1.00 75.75 202 GLN A CA 1
ATOM 1589 C C . GLN A 1 202 ? 32.612 -0.673 -31.378 1.00 75.75 202 GLN A C 1
ATOM 1591 O O . GLN A 1 202 ? 32.926 -1.246 -30.336 1.00 75.75 202 GLN A O 1
ATOM 1596 N N . ALA A 1 203 ? 32.895 -1.171 -32.585 1.00 76.94 203 ALA A N 1
ATOM 1597 C CA . ALA A 1 203 ? 33.615 -2.426 -32.774 1.00 76.94 203 ALA A CA 1
ATOM 1598 C C . ALA A 1 203 ? 35.034 -2.357 -32.187 1.00 76.94 203 ALA A C 1
ATOM 1600 O O . ALA A 1 203 ? 35.476 -3.294 -31.525 1.00 76.94 203 ALA A O 1
ATOM 1601 N N . ARG A 1 204 ? 35.725 -1.223 -32.352 1.00 77.25 204 ARG A N 1
ATOM 1602 C CA . ARG A 1 204 ? 37.069 -0.993 -31.802 1.00 77.25 204 ARG A CA 1
ATOM 1603 C C . ARG A 1 204 ? 37.062 -0.866 -30.283 1.00 77.25 204 ARG A C 1
ATOM 1605 O O . ARG A 1 204 ? 37.929 -1.439 -29.633 1.00 77.25 204 ARG A O 1
ATOM 1612 N N . THR A 1 205 ? 36.089 -0.165 -29.704 1.00 80.88 205 THR A N 1
ATOM 1613 C CA . THR A 1 205 ? 35.919 -0.067 -28.247 1.00 80.88 205 THR A CA 1
ATOM 1614 C C . THR A 1 205 ? 35.557 -1.422 -27.651 1.00 80.88 205 THR A C 1
ATOM 1616 O O . THR A 1 205 ? 36.133 -1.808 -26.640 1.00 80.88 205 THR A O 1
ATOM 1619 N N . PHE A 1 206 ? 34.662 -2.177 -28.292 1.00 83.31 206 PHE A N 1
ATOM 1620 C CA . PHE A 1 206 ? 34.328 -3.535 -27.874 1.00 83.31 206 PHE A CA 1
ATOM 1621 C C . PHE A 1 206 ? 35.558 -4.447 -27.929 1.00 83.31 206 PHE A C 1
ATOM 1623 O O . PHE A 1 206 ? 35.871 -5.100 -26.938 1.00 83.31 206 PHE A O 1
ATOM 1630 N N . ALA A 1 207 ? 36.316 -4.424 -29.029 1.00 88.44 207 ALA A N 1
ATOM 1631 C CA . ALA A 1 207 ? 37.565 -5.171 -29.145 1.00 88.44 207 ALA A CA 1
ATOM 1632 C C . ALA A 1 207 ? 38.571 -4.769 -28.057 1.00 88.44 207 ALA A C 1
ATOM 1634 O O . ALA A 1 207 ? 39.142 -5.639 -27.412 1.00 88.44 207 ALA A O 1
ATOM 1635 N N . ALA A 1 208 ? 38.751 -3.470 -27.797 1.00 87.75 208 ALA A N 1
ATOM 1636 C CA . ALA A 1 208 ? 39.649 -2.980 -26.753 1.00 87.75 208 ALA A CA 1
ATOM 1637 C C . ALA A 1 208 ? 39.231 -3.440 -25.347 1.00 87.75 208 ALA A C 1
ATOM 1639 O O . ALA A 1 208 ? 40.089 -3.791 -24.544 1.00 87.75 208 ALA A O 1
ATOM 1640 N N . LEU A 1 209 ? 37.927 -3.480 -25.053 1.00 90.19 209 LEU A N 1
ATOM 1641 C CA . LEU A 1 209 ? 37.409 -3.999 -23.785 1.00 90.19 209 LEU A CA 1
ATOM 1642 C C . LEU A 1 209 ? 37.625 -5.508 -23.657 1.00 90.19 209 LEU A C 1
ATOM 1644 O O . LEU A 1 209 ? 38.021 -5.967 -22.590 1.00 90.19 209 LEU A O 1
ATOM 1648 N N . ILE A 1 210 ? 37.421 -6.268 -24.736 1.00 87.69 210 ILE A N 1
ATOM 1649 C CA . ILE A 1 210 ? 37.735 -7.701 -24.767 1.00 87.69 210 ILE A CA 1
ATOM 1650 C C . ILE A 1 210 ? 39.233 -7.923 -24.543 1.00 87.69 210 ILE A C 1
ATOM 1652 O O . ILE A 1 210 ? 39.584 -8.721 -23.684 1.00 87.69 210 ILE A O 1
ATOM 1656 N N . TYR A 1 211 ? 40.108 -7.171 -25.219 1.00 85.31 211 TYR A N 1
ATOM 1657 C CA . TYR A 1 211 ? 41.556 -7.243 -24.999 1.00 85.31 211 TYR A CA 1
ATOM 1658 C C . TYR A 1 211 ? 41.951 -6.863 -23.576 1.00 85.31 211 TYR A C 1
ATOM 1660 O O . TYR A 1 211 ? 42.816 -7.502 -22.997 1.00 85.31 211 TYR A O 1
ATOM 1668 N N . TYR A 1 212 ? 41.323 -5.845 -22.992 1.00 87.06 212 TYR A N 1
ATOM 1669 C CA . TYR A 1 212 ? 41.584 -5.467 -21.608 1.00 87.06 212 TYR A CA 1
ATOM 1670 C C . TYR A 1 212 ? 41.167 -6.567 -20.630 1.00 87.06 212 TYR A C 1
ATOM 1672 O O . TYR A 1 212 ? 41.910 -6.866 -19.702 1.00 87.06 212 TYR A O 1
ATOM 1680 N N . ILE A 1 213 ? 39.997 -7.178 -20.833 1.00 85.44 213 ILE A N 1
ATOM 1681 C CA . ILE A 1 213 ? 39.521 -8.289 -20.002 1.00 85.44 213 ILE A CA 1
ATOM 1682 C C . ILE A 1 213 ? 40.428 -9.507 -20.172 1.00 85.44 213 ILE A C 1
ATOM 1684 O O . ILE A 1 213 ? 40.770 -10.133 -19.176 1.00 85.44 213 ILE A O 1
ATOM 1688 N N . ASP A 1 214 ? 40.837 -9.821 -21.399 1.00 79.31 214 ASP A N 1
ATOM 1689 C CA . ASP A 1 214 ? 41.732 -10.939 -21.698 1.00 79.31 214 ASP A CA 1
ATOM 1690 C C . ASP A 1 214 ? 43.130 -10.711 -21.110 1.00 79.31 214 ASP A C 1
ATOM 1692 O O . ASP A 1 214 ? 43.709 -11.603 -20.504 1.00 79.31 214 ASP A O 1
ATOM 1696 N N . GLU A 1 215 ? 43.641 -9.483 -21.173 1.00 81.44 215 GLU A N 1
ATOM 1697 C CA . GLU A 1 215 ? 44.926 -9.116 -20.585 1.00 81.44 215 GLU A CA 1
ATOM 1698 C C . GLU A 1 215 ? 44.862 -9.085 -19.054 1.00 81.44 215 GLU A C 1
ATOM 1700 O O . GLU A 1 215 ? 45.756 -9.592 -18.378 1.00 81.44 215 GLU A O 1
ATOM 1705 N N . ALA A 1 216 ? 43.775 -8.564 -18.483 1.00 80.38 216 ALA A N 1
ATOM 1706 C CA . ALA A 1 216 ? 43.519 -8.644 -17.051 1.00 80.38 216 ALA A CA 1
ATOM 1707 C C . ALA A 1 216 ? 43.404 -10.108 -16.608 1.00 80.38 216 ALA A C 1
ATOM 1709 O O . ALA A 1 216 ? 43.996 -10.486 -15.603 1.00 80.38 216 ALA A O 1
ATOM 1710 N N . TYR A 1 217 ? 42.720 -10.956 -17.377 1.00 77.06 217 TYR A N 1
ATOM 1711 C CA . TYR A 1 217 ? 42.646 -12.396 -17.148 1.00 77.06 217 TYR A CA 1
ATOM 1712 C C . TYR A 1 217 ? 44.031 -13.051 -17.267 1.00 77.06 217 TYR A C 1
ATOM 1714 O O . TYR A 1 217 ? 44.418 -13.836 -16.408 1.00 77.06 217 TYR A O 1
ATOM 1722 N N . ARG A 1 218 ? 44.845 -12.687 -18.260 1.00 79.00 218 ARG A N 1
ATOM 1723 C CA . ARG A 1 218 ? 46.221 -13.175 -18.429 1.00 79.00 218 ARG A CA 1
ATOM 1724 C C . ARG A 1 218 ? 47.118 -12.789 -17.257 1.00 79.00 218 ARG A C 1
ATOM 1726 O O . ARG A 1 218 ? 47.917 -13.602 -16.811 1.00 79.00 218 ARG A O 1
ATOM 1733 N N . ILE A 1 219 ? 46.990 -11.578 -16.732 1.00 79.62 219 ILE A N 1
ATOM 1734 C CA . ILE A 1 219 ? 47.787 -11.115 -15.591 1.00 79.62 219 ILE A CA 1
ATOM 1735 C C . ILE A 1 219 ? 47.295 -11.761 -14.289 1.00 79.62 219 ILE A C 1
ATOM 1737 O O . ILE A 1 219 ? 48.101 -12.226 -13.485 1.00 79.62 219 ILE A O 1
ATOM 1741 N N . LEU A 1 220 ? 45.977 -11.808 -14.082 1.00 75.31 220 LEU A N 1
ATOM 1742 C CA . LEU A 1 220 ? 45.364 -12.272 -12.833 1.00 75.31 220 LEU A CA 1
ATOM 1743 C C . LEU A 1 220 ? 45.298 -13.801 -12.727 1.00 75.31 220 LEU A C 1
ATOM 1745 O O . LEU A 1 220 ? 45.360 -14.340 -11.626 1.00 75.31 220 LEU A O 1
ATOM 1749 N N . ILE A 1 221 ? 45.163 -14.498 -13.855 1.00 71.81 221 ILE A N 1
ATOM 1750 C CA . ILE A 1 221 ? 44.967 -15.953 -13.935 1.00 71.81 221 ILE A CA 1
ATOM 1751 C C . ILE A 1 221 ? 46.105 -16.614 -14.728 1.00 71.81 221 ILE A C 1
ATOM 1753 O O . ILE A 1 221 ? 46.634 -17.637 -14.297 1.00 71.81 221 ILE A O 1
ATOM 1757 N N . GLY A 1 222 ? 46.557 -16.004 -15.827 1.00 57.88 222 GLY A N 1
ATOM 1758 C CA . GLY A 1 222 ? 47.656 -16.500 -16.676 1.00 57.88 222 GLY A CA 1
ATOM 1759 C C . GLY A 1 222 ? 49.082 -16.299 -16.128 1.00 57.88 222 GLY A C 1
ATOM 1760 O O . GLY A 1 222 ? 50.048 -16.683 -16.785 1.00 57.88 222 GLY A O 1
ATOM 1761 N N . GLY A 1 223 ? 49.245 -15.778 -14.904 1.00 52.28 223 GLY A N 1
ATOM 1762 C CA . GLY A 1 223 ? 50.513 -15.828 -14.157 1.00 52.28 223 GLY A CA 1
ATOM 1763 C C . GLY A 1 223 ? 50.966 -17.254 -13.796 1.00 52.28 223 GLY A C 1
ATOM 1764 O O . GLY A 1 223 ? 52.069 -17.456 -13.288 1.00 52.28 223 GLY A O 1
ATOM 1765 N N . ARG A 1 224 ? 50.140 -18.266 -14.082 1.00 52.53 224 ARG A N 1
ATOM 1766 C CA . ARG A 1 224 ? 50.536 -19.673 -14.154 1.00 52.53 224 ARG A CA 1
ATOM 1767 C C . ARG A 1 224 ? 50.119 -20.213 -15.521 1.00 52.53 224 ARG A C 1
ATOM 1769 O O . ARG A 1 224 ? 48.958 -20.106 -15.883 1.00 52.53 224 ARG A O 1
ATOM 1776 N N . PHE A 1 225 ? 51.074 -20.833 -16.214 1.00 44.78 225 PHE A N 1
ATOM 1777 C CA . PHE A 1 225 ? 50.992 -21.444 -17.550 1.00 44.78 225 PHE A CA 1
ATOM 1778 C C . PHE A 1 225 ? 51.304 -20.516 -18.730 1.00 44.78 225 PHE A C 1
ATOM 1780 O O . PHE A 1 225 ? 50.446 -19.979 -19.422 1.00 44.78 225 PHE A O 1
ATOM 1787 N N . ALA A 1 226 ? 52.604 -20.429 -19.013 1.00 44.53 226 ALA A N 1
ATOM 1788 C CA . ALA A 1 226 ? 53.093 -20.156 -20.351 1.00 44.53 226 ALA A CA 1
ATOM 1789 C C . ALA A 1 226 ? 52.658 -21.265 -21.335 1.00 44.53 226 ALA A C 1
ATOM 1791 O O . ALA A 1 226 ? 52.666 -22.450 -21.004 1.00 44.53 226 ALA A O 1
ATOM 1792 N N . SER A 1 227 ? 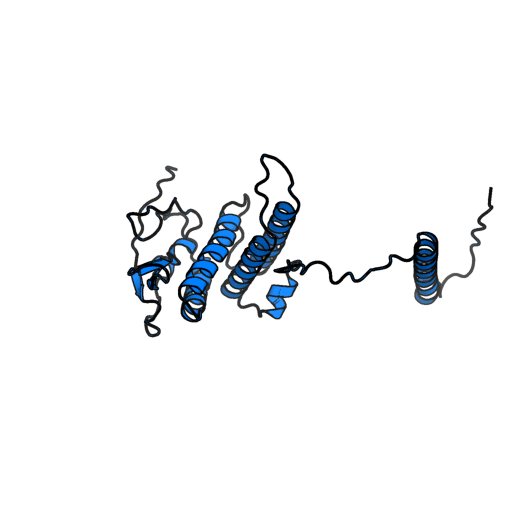52.407 -20.839 -22.576 1.00 44.50 227 SER A N 1
ATOM 1793 C CA . SER A 1 227 ? 52.270 -21.614 -23.821 1.00 44.50 227 SER A CA 1
ATOM 1794 C C . SER A 1 227 ? 50.940 -22.335 -24.098 1.00 44.50 227 SER A C 1
ATOM 1796 O O . SER A 1 227 ? 50.695 -23.445 -23.646 1.00 44.50 227 SER A O 1
ATOM 1798 N N . ALA A 1 228 ? 50.138 -21.744 -24.987 1.00 39.19 228 ALA A N 1
ATOM 1799 C CA . ALA A 1 228 ? 49.594 -22.441 -26.155 1.00 39.19 228 ALA A CA 1
ATOM 1800 C C . ALA A 1 228 ? 49.119 -21.396 -27.177 1.00 39.19 228 ALA A C 1
ATOM 1802 O O . ALA A 1 228 ? 48.220 -20.602 -26.920 1.00 39.19 228 ALA A O 1
ATOM 1803 N N . ALA A 1 229 ? 49.782 -21.368 -28.329 1.00 44.41 229 ALA A N 1
ATOM 1804 C CA . ALA A 1 229 ? 49.484 -20.471 -29.433 1.00 44.41 229 ALA A CA 1
ATOM 1805 C C . ALA A 1 229 ? 48.132 -20.812 -30.083 1.00 44.41 229 ALA A C 1
ATOM 1807 O O . ALA A 1 229 ? 47.947 -21.936 -30.545 1.00 44.41 229 ALA A O 1
ATOM 1808 N N . PHE A 1 230 ? 47.243 -19.827 -30.225 1.00 38.09 230 PHE A N 1
ATOM 1809 C CA . PHE A 1 230 ? 46.140 -19.885 -31.186 1.00 38.09 230 PHE A CA 1
ATOM 1810 C C . PHE A 1 230 ? 46.421 -18.911 -32.333 1.00 38.09 230 PHE A C 1
ATOM 1812 O O . PHE A 1 230 ? 46.290 -17.696 -32.207 1.00 38.09 230 PHE A O 1
ATOM 1819 N N . ARG A 1 231 ? 46.867 -19.468 -33.464 1.00 36.69 231 ARG A N 1
ATOM 1820 C CA . ARG A 1 231 ? 46.977 -18.761 -34.744 1.00 36.69 231 ARG A CA 1
ATOM 1821 C C . ARG A 1 231 ? 45.576 -18.615 -35.338 1.00 36.69 231 ARG A C 1
ATOM 1823 O O . ARG A 1 231 ? 44.963 -19.619 -35.687 1.00 36.69 231 ARG A O 1
ATOM 1830 N N . PHE A 1 232 ? 45.107 -17.384 -35.515 1.00 35.06 232 PHE A N 1
ATOM 1831 C CA . PHE A 1 232 ? 44.023 -17.092 -36.452 1.00 35.06 232 PHE A CA 1
ATOM 1832 C C . PHE A 1 232 ? 44.605 -17.014 -37.867 1.00 35.06 232 PHE A C 1
ATOM 1834 O O . PHE A 1 232 ? 45.320 -16.076 -38.212 1.00 35.06 232 PHE A O 1
ATOM 1841 N N . THR A 1 233 ? 44.310 -18.014 -38.691 1.00 38.75 233 THR A N 1
ATOM 1842 C CA . THR A 1 233 ? 44.423 -17.923 -40.150 1.00 38.75 233 THR A CA 1
ATOM 1843 C C . THR A 1 233 ? 43.185 -17.231 -40.707 1.00 38.75 233 THR A C 1
ATOM 1845 O O . THR A 1 233 ? 42.073 -17.723 -40.525 1.00 38.75 233 THR A O 1
ATOM 1848 N N . GLN A 1 234 ? 43.395 -16.109 -41.396 1.00 37.44 234 GLN A N 1
ATOM 1849 C CA . GLN A 1 234 ? 42.414 -15.488 -42.283 1.00 37.44 234 GLN A CA 1
ATOM 1850 C C . GLN A 1 234 ? 42.164 -16.372 -43.514 1.00 37.44 234 GLN A C 1
ATOM 1852 O O . GLN A 1 234 ? 43.120 -16.826 -44.150 1.00 37.44 234 GLN A O 1
ATOM 1857 N N . ARG A 1 235 ? 40.891 -16.547 -43.870 1.00 38.84 235 ARG A N 1
ATOM 1858 C CA . ARG A 1 235 ? 40.397 -16.625 -45.249 1.00 38.84 235 ARG A CA 1
ATOM 1859 C C . ARG A 1 235 ? 39.049 -15.928 -45.317 1.00 38.84 235 ARG A C 1
ATOM 1861 O O . ARG A 1 235 ? 38.280 -16.089 -44.345 1.00 38.84 235 ARG A O 1
#

Organism: NCBI:txid1785161

Mean predicted aligned error: 12.29 Å

Secondary structure (DSSP, 8-state):
-----B----EEEETT-TT---S-GGGEEEEEE-SSSSSEEEE--GGGGBS-B-PPPTTSSS--B-GGGB-GGGHHHHHHHHHHHHT-SSHHHHHHHHHHHHHHHHHHHTSSSPPPTT-HHHHHHHHHHHHHHHHHHHH--STT-----HHHHHHHHHHHHHHHHHHH---HHHHHHTS----S---S-------PPPHHHHHHHHHHHHHHHHHHHHHHTTTS-----------

Sequence (235 aa):
MKNDFTQRQIVIIDAKDENFLIIQPQLAVLMIDNPSNVGKRYLDVGSLCYRRRGKSDPHNVGCPVDLSSLDKARNPFVQTLVEILREKRSASSAIQAFRNINAFISWIDAQKQPYAFDDMPALKQAYSEYTRYLLHRLSSSGIRGQRIKQSTACGYQAAARIAVMCATGLSEAEARSVATYIPHKINNANHVNLNFPNTDIQARTFAALIYYIDEAYRILIGGRFASAAFRFTQR